Protein AF-0000000084343854 (afdb_homodimer)

Structure (mmCIF, N/CA/C/O backbone):
data_AF-0000000084343854-model_v1
#
loop_
_entity.id
_entity.type
_entity.pdbx_description
1 polymer 'Transcriptional regulator, TetR family'
#
loop_
_atom_site.group_PDB
_atom_site.id
_atom_site.type_symbol
_atom_site.label_atom_id
_atom_site.label_alt_id
_atom_site.label_comp_id
_atom_site.label_asym_id
_atom_site.label_entity_id
_atom_site.label_seq_id
_atom_site.pdbx_PDB_ins_code
_atom_site.Cartn_x
_atom_site.Cartn_y
_atom_site.Cartn_z
_atom_site.occupancy
_atom_site.B_iso_or_equiv
_atom_site.auth_seq_id
_atom_site.auth_comp_id
_atom_site.auth_asym_id
_atom_site.auth_atom_id
_atom_site.pdbx_PDB_model_num
ATOM 1 N N . MET A 1 1 ? -24.984 35.531 2.816 1 38.62 1 MET A N 1
ATOM 2 C CA . MET A 1 1 ? -24.25 34.281 2.994 1 38.62 1 MET A CA 1
ATOM 3 C C . MET A 1 1 ? -24.109 33.938 4.473 1 38.62 1 MET A C 1
ATOM 5 O O . MET A 1 1 ? -23.656 34.75 5.266 1 38.62 1 MET A O 1
ATOM 9 N N . PRO A 1 2 ? -24.875 33.125 5.105 1 46.72 2 PRO A N 1
ATOM 10 C CA . PRO A 1 2 ? -24.766 33.031 6.562 1 46.72 2 PRO A CA 1
ATOM 11 C C . PRO A 1 2 ? -23.328 33 7.055 1 46.72 2 PRO A C 1
ATOM 13 O O . PRO A 1 2 ? -22.438 32.562 6.328 1 46.72 2 PRO A O 1
ATOM 16 N N . LYS A 1 3 ? -22.922 33.812 7.895 1 45.59 3 LYS A N 1
ATOM 17 C CA . LYS A 1 3 ? -21.625 34.062 8.523 1 45.59 3 LYS A CA 1
ATOM 18 C C . LYS A 1 3 ? -21 32.75 8.992 1 45.59 3 LYS A C 1
ATOM 20 O O . LYS A 1 3 ? -21.562 32.031 9.812 1 45.59 3 LYS A O 1
ATOM 25 N N . ILE A 1 4 ? -20.281 31.844 8.219 1 51.19 4 ILE A N 1
ATOM 26 C CA . ILE A 1 4 ? -19.438 30.703 8.547 1 51.19 4 ILE A CA 1
ATOM 27 C C . ILE A 1 4 ? -18.719 30.969 9.867 1 51.19 4 ILE A C 1
ATOM 29 O O . ILE A 1 4 ? -17.906 31.891 9.969 1 51.19 4 ILE A O 1
ATOM 33 N N . LEU A 1 5 ? -19.281 30.891 10.969 1 53.75 5 LEU A N 1
ATOM 34 C CA . LEU A 1 5 ? -18.578 31.156 12.219 1 53.75 5 LEU A CA 1
ATOM 35 C C . LEU A 1 5 ? -17.453 30.156 12.43 1 53.75 5 LEU A C 1
ATOM 37 O O . LEU A 1 5 ? -17.672 28.953 12.406 1 53.75 5 LEU A O 1
ATOM 41 N N . PRO A 1 6 ? -16.172 30.594 12.188 1 62.03 6 PRO A N 1
ATOM 42 C CA . PRO A 1 6 ? -14.922 29.859 12.398 1 62.03 6 PRO A CA 1
ATOM 43 C C . PRO A 1 6 ? -15.031 28.828 13.516 1 62.03 6 PRO A C 1
ATOM 45 O O . PRO A 1 6 ? -14.453 27.75 13.406 1 62.03 6 PRO A O 1
ATOM 48 N N . ASN A 1 7 ? -16.109 28.875 14.289 1 87.06 7 ASN A N 1
ATOM 49 C CA . ASN A 1 7 ? -16.203 28.031 15.477 1 87.06 7 ASN A CA 1
ATOM 50 C C . ASN A 1 7 ? -16.906 26.719 15.164 1 87.06 7 ASN A C 1
ATOM 52 O O . ASN A 1 7 ? -16.484 25.656 15.633 1 87.06 7 ASN A O 1
ATOM 56 N N . ILE A 1 8 ? -17.766 26.75 14.016 1 92.31 8 ILE A N 1
ATOM 57 C CA . ILE A 1 8 ? -18.547 25.547 13.742 1 92.31 8 ILE A CA 1
ATOM 58 C C . ILE A 1 8 ? -17.688 24.531 13.008 1 92.31 8 ILE A C 1
ATOM 60 O O . ILE A 1 8 ? -17.703 23.344 13.344 1 92.31 8 ILE A O 1
ATOM 64 N N . ARG A 1 9 ? -16.953 25.031 12.023 1 94.44 9 ARG A N 1
ATOM 65 C CA . ARG A 1 9 ? -16.094 24.156 11.258 1 94.44 9 ARG A CA 1
ATOM 66 C C . ARG A 1 9 ? -15.117 23.406 12.164 1 94.44 9 ARG A C 1
ATOM 68 O O . ARG A 1 9 ? -14.953 22.188 12.047 1 94.44 9 ARG A O 1
ATOM 75 N N . GLU A 1 10 ? -14.555 24.156 13 1 94.19 10 GLU A N 1
ATOM 76 C CA . GLU A 1 10 ? -13.586 23.578 13.93 1 94.19 10 GLU A CA 1
ATOM 77 C C . GLU A 1 10 ? -14.258 22.578 14.867 1 94.19 10 GLU A C 1
ATOM 79 O O . GLU A 1 10 ? -13.68 21.531 15.188 1 94.19 10 GLU A O 1
ATOM 84 N N . ASN A 1 11 ? -15.43 22.891 15.242 1 95.12 11 ASN A N 1
ATOM 85 C CA . ASN A 1 11 ? -16.172 21.984 16.109 1 95.12 11 ASN A CA 1
ATOM 86 C C . ASN A 1 11 ? -16.469 20.672 15.398 1 95.12 11 ASN A C 1
ATOM 88 O O . ASN A 1 11 ? -16.359 19.594 16 1 95.12 11 ASN A O 1
ATOM 92 N N . ILE A 1 12 ? -16.828 20.797 14.172 1 96.62 12 ILE A N 1
ATOM 93 C CA . ILE A 1 12 ? -17.125 19.594 13.383 1 96.62 12 ILE A CA 1
ATOM 94 C C . ILE A 1 12 ? -15.859 18.75 13.258 1 96.62 12 ILE A C 1
ATOM 96 O O . ILE A 1 12 ? -15.906 17.531 13.453 1 96.62 12 ILE A O 1
ATOM 100 N N . LEU A 1 13 ? -14.773 19.391 13.008 1 95.62 13 LEU A N 1
ATOM 101 C CA . LEU A 1 13 ? -13.5 18.688 12.867 1 95.62 13 LEU A CA 1
ATOM 102 C C . LEU A 1 13 ? -13.117 18 14.172 1 95.62 13 LEU A C 1
ATOM 104 O O . LEU A 1 13 ? -12.711 16.828 14.156 1 95.62 13 LEU A O 1
ATOM 108 N N . GLU A 1 14 ? -13.297 18.672 15.242 1 94.81 14 GLU A N 1
ATOM 109 C CA . GLU A 1 14 ? -12.914 18.141 16.547 1 94.81 14 GLU A CA 1
ATOM 110 C C . GLU A 1 14 ? -13.797 16.953 16.938 1 94.81 14 GLU A C 1
ATOM 112 O O . GLU A 1 14 ? -13.297 15.938 17.422 1 94.81 14 GLU A O 1
ATOM 117 N N . GLU A 1 15 ? -15.07 17.109 16.766 1 95.69 15 GLU A N 1
ATOM 118 C CA . GLU A 1 15 ? -15.992 16.016 17.078 1 95.69 15 GLU A CA 1
ATOM 119 C C . GLU A 1 15 ? -15.766 14.82 16.172 1 95.69 15 GLU A C 1
ATOM 121 O O . GLU A 1 15 ? -15.812 13.672 16.625 1 95.69 15 GLU A O 1
ATOM 126 N N . GLY A 1 16 ? -15.594 15.117 14.922 1 95.31 16 GLY A N 1
ATOM 127 C CA . GLY A 1 16 ? -15.281 14.047 13.984 1 95.31 16 GLY A CA 1
ATOM 128 C C . GLY A 1 16 ? -14.023 13.281 14.352 1 95.31 16 GLY A C 1
ATOM 129 O O . GLY A 1 16 ? -14.008 12.047 14.305 1 95.31 16 GLY A O 1
ATOM 130 N N . LYS A 1 17 ? -13.016 14.016 14.688 1 93.69 17 LYS A N 1
ATOM 131 C CA . LYS A 1 17 ? -11.75 13.406 15.094 1 93.69 17 LYS A CA 1
ATOM 132 C C . LYS A 1 17 ? -11.953 12.492 16.312 1 93.69 17 LYS A C 1
ATOM 134 O O . LYS A 1 17 ? -11.422 11.383 16.344 1 93.69 17 LYS A O 1
ATOM 139 N N . LYS A 1 18 ? -12.727 12.992 17.203 1 93.62 18 LYS A N 1
ATOM 140 C CA . LYS A 1 18 ? -13.023 12.203 18.391 1 93.62 18 LYS A CA 1
ATOM 141 C C . LYS A 1 18 ? -13.672 10.875 18.031 1 93.62 18 LYS A C 1
ATOM 143 O O . LYS A 1 18 ? -13.289 9.828 18.547 1 93.62 18 LYS A O 1
ATOM 148 N N . VAL A 1 19 ? -14.609 10.938 17.172 1 92.81 19 VAL A N 1
ATOM 149 C CA . VAL A 1 19 ? -15.312 9.734 16.75 1 92.81 19 VAL A CA 1
ATOM 150 C C . VAL A 1 19 ? -14.352 8.805 16.016 1 92.81 19 VAL A C 1
ATOM 152 O O . VAL A 1 19 ? -14.305 7.602 16.297 1 92.81 19 VAL A O 1
ATOM 155 N N . LEU A 1 20 ? -13.586 9.359 15.188 1 90.5 20 LEU A N 1
ATOM 156 C CA . LEU A 1 20 ? -12.688 8.57 14.352 1 90.5 20 LEU A CA 1
ATOM 157 C C . LEU A 1 20 ? -11.625 7.883 15.195 1 90.5 20 LEU A C 1
ATOM 159 O O . LEU A 1 20 ? -11.305 6.715 14.969 1 90.5 20 LEU A O 1
ATOM 163 N N . THR A 1 21 ? -11.086 8.586 16.109 1 88.69 21 THR A N 1
ATOM 164 C CA . THR A 1 21 ? -9.961 8.07 16.891 1 88.69 21 THR A CA 1
ATOM 165 C C . THR A 1 21 ? -10.445 7.098 17.969 1 88.69 21 THR A C 1
ATOM 167 O O . THR A 1 21 ? -9.734 6.156 18.328 1 88.69 21 THR A O 1
ATOM 170 N N . ASN A 1 22 ? -11.711 7.23 18.359 1 87.75 22 ASN A N 1
ATOM 171 C CA . ASN A 1 22 ? -12.219 6.398 19.438 1 87.75 22 ASN A CA 1
ATOM 172 C C . ASN A 1 22 ? -13.023 5.215 18.922 1 87.75 22 ASN A C 1
ATOM 174 O O . ASN A 1 22 ? -13.023 4.141 19.531 1 87.75 22 ASN A O 1
ATOM 178 N N . TYR A 1 23 ? -13.695 5.473 17.781 1 84.81 23 TYR A N 1
ATOM 179 C CA . TYR A 1 23 ? -14.648 4.453 17.359 1 84.81 23 TYR A CA 1
ATOM 180 C C . TYR A 1 23 ? -14.383 4.004 15.93 1 84.81 23 TYR A C 1
ATOM 182 O O . TYR A 1 23 ? -14.836 2.936 15.516 1 84.81 23 TYR A O 1
ATOM 190 N N . GLY A 1 24 ? -13.641 4.789 15.242 1 83.31 24 GLY A N 1
ATOM 191 C CA . GLY A 1 24 ? -13.258 4.355 13.906 1 83.31 24 GLY A CA 1
ATOM 192 C C . GLY A 1 24 ? -14.172 4.898 12.82 1 83.31 24 GLY A C 1
ATOM 193 O O . GLY A 1 24 ? -15.117 5.625 13.109 1 83.31 24 GLY A O 1
ATOM 194 N N . TYR A 1 25 ? -13.875 4.566 11.594 1 83.19 25 TYR A N 1
ATOM 195 C CA . TYR A 1 25 ? -14.5 5.098 10.391 1 83.19 25 TYR A CA 1
ATOM 196 C C . TYR A 1 25 ? -15.984 4.746 10.344 1 83.19 25 TYR A C 1
ATOM 198 O O . TYR A 1 25 ? -16.828 5.605 10.07 1 83.19 25 TYR A O 1
ATOM 206 N N . ASP A 1 26 ? -16.266 3.523 10.641 1 80.69 26 ASP A N 1
ATOM 207 C CA . ASP A 1 26 ? -17.609 2.996 10.453 1 80.69 26 ASP A CA 1
ATOM 208 C C . ASP A 1 26 ? -18.578 3.617 11.453 1 80.69 26 ASP A C 1
ATOM 210 O O . ASP A 1 26 ? -19.797 3.594 11.242 1 80.69 26 ASP A O 1
ATOM 214 N N . CYS A 1 27 ? -18.078 4.227 12.383 1 87.38 27 CYS A N 1
ATOM 215 C CA . CYS A 1 27 ? -18.938 4.758 13.438 1 87.38 27 CYS A CA 1
ATOM 216 C C . CYS A 1 27 ? -19.188 6.246 13.242 1 87.38 27 CYS A C 1
ATOM 218 O O . CYS A 1 27 ? -19.969 6.852 13.984 1 87.38 27 CYS A O 1
ATOM 220 N N . LEU A 1 28 ? -18.562 6.789 12.281 1 91.62 28 LEU A N 1
ATOM 221 C CA . LEU A 1 28 ? -18.812 8.195 12 1 91.62 28 LEU A CA 1
ATOM 222 C C . LEU A 1 28 ? -20.109 8.383 11.219 1 91.62 28 LEU A C 1
ATOM 224 O O . LEU A 1 28 ? -20.203 7.953 10.07 1 91.62 28 LEU A O 1
ATOM 228 N N . ASN A 1 29 ? -21.062 8.953 11.883 1 94.31 29 ASN A N 1
ATOM 229 C CA . ASN A 1 29 ? -22.375 9.234 11.32 1 94.31 29 ASN A CA 1
ATOM 230 C C . ASN A 1 29 ? -22.672 10.734 11.273 1 94.31 29 ASN A C 1
ATOM 232 O O . ASN A 1 29 ? -22.625 11.406 12.305 1 94.31 29 ASN A O 1
ATOM 236 N N . ILE A 1 30 ? -23.094 11.18 10.117 1 95.81 30 ILE A N 1
ATOM 237 C CA . ILE A 1 30 ? -23.234 12.617 9.906 1 95.81 30 ILE A CA 1
ATOM 238 C C . ILE A 1 30 ? -24.375 13.148 10.766 1 95.81 30 ILE A C 1
ATOM 240 O O . ILE A 1 30 ? -24.266 14.234 11.352 1 95.81 30 ILE A O 1
ATOM 244 N N . ARG A 1 31 ? -25.391 12.352 10.805 1 96.12 31 ARG A N 1
ATOM 245 C CA . ARG A 1 31 ? -26.547 12.781 11.609 1 96.12 31 ARG A CA 1
ATOM 246 C C . ARG A 1 31 ? -26.156 12.922 13.078 1 96.12 31 ARG A C 1
ATOM 248 O O . ARG A 1 31 ? -26.438 13.945 13.703 1 96.12 31 ARG A O 1
ATOM 255 N N . THR A 1 32 ? -25.5 11.977 13.617 1 96.19 32 THR A N 1
ATOM 256 C CA . THR A 1 32 ? -25.062 11.984 15.008 1 96.19 32 THR A CA 1
ATOM 257 C C . THR A 1 32 ? -24.016 13.078 15.25 1 96.19 32 THR A C 1
ATOM 259 O O . THR A 1 32 ? -24.047 13.758 16.281 1 96.19 32 THR A O 1
ATOM 262 N N . LEU A 1 33 ? -23.125 13.242 14.336 1 96.75 33 LEU A N 1
ATOM 263 C CA . LEU A 1 33 ? -22.078 14.258 14.438 1 96.75 33 LEU A CA 1
ATOM 264 C C . LEU A 1 33 ? -22.688 15.656 14.484 1 96.75 33 LEU A C 1
ATOM 266 O O . LEU A 1 33 ? -22.281 16.484 15.305 1 96.75 33 LEU A O 1
ATOM 270 N N . ALA A 1 34 ? -23.625 15.883 13.586 1 96.69 34 ALA A N 1
ATOM 271 C CA . ALA A 1 34 ? -24.312 17.172 13.57 1 96.69 34 ALA A CA 1
ATOM 272 C C . ALA A 1 34 ? -25.016 17.438 14.898 1 96.69 34 ALA A C 1
ATOM 274 O O . ALA A 1 34 ? -24.906 18.547 15.445 1 96.69 34 ALA A O 1
ATOM 275 N N . LYS A 1 35 ? -25.656 16.438 15.375 1 96.44 35 LYS A N 1
ATOM 276 C CA . LYS A 1 35 ? -26.328 16.547 16.656 1 96.44 35 LYS A CA 1
ATOM 277 C C . LYS A 1 35 ? -25.344 16.875 17.781 1 96.44 35 LYS A C 1
ATOM 279 O O . LYS A 1 35 ? -25.609 17.766 18.594 1 96.44 35 LYS A O 1
ATOM 284 N N . ASN A 1 36 ? -24.25 16.25 17.797 1 95.19 36 ASN A N 1
ATOM 285 C CA . ASN A 1 36 ? -23.234 16.469 18.812 1 95.19 36 ASN A CA 1
ATOM 286 C C . ASN A 1 36 ? -22.672 17.891 18.75 1 95.19 36 ASN A C 1
ATOM 288 O O . ASN A 1 36 ? -22.266 18.453 19.766 1 95.19 36 ASN A O 1
ATOM 292 N N . CYS A 1 37 ? -22.641 18.422 17.578 1 96.06 37 CYS A N 1
ATOM 293 C CA . CYS A 1 37 ? -22.141 19.766 17.359 1 96.06 37 CYS A CA 1
ATOM 294 C C . CYS A 1 37 ? -23.266 20.797 17.531 1 96.06 37 CYS A C 1
ATOM 296 O O . CYS A 1 37 ? -23.031 22 17.375 1 96.06 37 CYS A O 1
ATOM 298 N N . ASN A 1 38 ? -24.422 20.297 17.734 1 95.88 38 ASN A N 1
ATOM 299 C CA . ASN A 1 38 ? -25.578 21.156 17.922 1 95.88 38 ASN A CA 1
ATOM 300 C C . ASN A 1 38 ? -25.875 21.969 16.672 1 95.88 38 ASN A C 1
ATOM 302 O O . ASN A 1 38 ? -26.109 23.188 16.766 1 95.88 38 ASN A O 1
ATOM 306 N N . ILE A 1 39 ? -25.781 21.328 15.617 1 96.12 39 ILE A N 1
ATOM 307 C CA . ILE A 1 39 ? -26.125 21.953 14.352 1 96.12 39 ILE A CA 1
ATOM 308 C C . ILE A 1 39 ? -27.047 21.062 13.547 1 96.12 39 ILE A C 1
ATOM 310 O O . ILE A 1 39 ? -27.203 19.875 13.859 1 96.12 39 ILE A O 1
ATOM 314 N N . GLY A 1 40 ? -27.734 21.672 12.57 1 94.94 40 GLY A N 1
ATOM 315 C CA . GLY A 1 40 ? -28.531 20.891 11.641 1 94.94 40 GLY A CA 1
ATOM 316 C C . GLY A 1 40 ? -27.688 20.156 10.609 1 94.94 40 GLY A C 1
ATOM 317 O O . GLY A 1 40 ? -26.578 20.578 10.297 1 94.94 40 GLY A O 1
ATOM 318 N N . ILE A 1 41 ? -28.281 19.078 10.078 1 95.19 41 ILE A N 1
ATOM 319 C CA . ILE A 1 41 ? -27.609 18.297 9.047 1 95.19 41 ILE A CA 1
ATOM 320 C C . ILE A 1 41 ? -27.297 19.172 7.84 1 95.19 41 ILE A C 1
ATOM 322 O O . ILE A 1 41 ? -26.234 19.047 7.227 1 95.19 41 ILE A O 1
ATOM 326 N N . GLY A 1 42 ? -28.141 20.078 7.492 1 95.69 42 GLY A N 1
ATOM 327 C CA . GLY A 1 42 ? -27.922 21 6.387 1 95.69 42 GLY A CA 1
ATOM 328 C C . GLY A 1 42 ? -26.734 21.922 6.605 1 95.69 42 GLY A C 1
ATOM 329 O O . GLY A 1 42 ? -25.984 22.203 5.672 1 95.69 42 GLY A O 1
ATOM 330 N N . THR A 1 43 ? -26.688 22.344 7.844 1 95 43 THR A N 1
ATOM 331 C CA . THR A 1 43 ? -25.547 23.188 8.203 1 95 43 THR A CA 1
ATOM 332 C C . THR A 1 43 ? -24.234 22.438 8.039 1 95 43 THR A C 1
ATOM 334 O O . THR A 1 43 ? -23.234 23.016 7.594 1 95 43 THR A O 1
ATOM 337 N N . PHE A 1 44 ? -24.203 21.156 8.414 1 96.44 44 PHE A N 1
ATOM 338 C CA . PHE A 1 44 ? -23.016 20.344 8.211 1 96.44 44 PHE A CA 1
ATOM 339 C C . PHE A 1 44 ? -22.547 20.422 6.758 1 96.44 44 PHE A C 1
ATOM 341 O O . PHE A 1 44 ? -21.359 20.656 6.492 1 96.44 44 PHE A O 1
ATOM 348 N N . TYR A 1 45 ? -23.453 20.359 5.871 1 95.69 45 TYR A N 1
ATOM 349 C CA . TYR A 1 45 ? -23.125 20.234 4.453 1 95.69 45 TYR A CA 1
ATOM 350 C C . TYR A 1 45 ? -22.719 21.594 3.873 1 95.69 45 TYR A C 1
ATOM 352 O O . TYR A 1 45 ? -22.188 21.656 2.766 1 95.69 45 TYR A O 1
ATOM 360 N N . ASN A 1 46 ? -22.922 22.672 4.656 1 95.38 46 ASN A N 1
ATOM 361 C CA . ASN A 1 46 ? -22.359 23.953 4.293 1 95.38 46 ASN A CA 1
ATOM 362 C C . ASN A 1 46 ? -20.828 23.953 4.414 1 95.38 46 ASN A C 1
ATOM 364 O O . ASN A 1 46 ? -20.156 24.75 3.775 1 95.38 46 ASN A O 1
ATOM 368 N N . TYR A 1 47 ? -20.422 23.016 5.203 1 95.06 47 TYR A N 1
ATOM 369 C CA . TYR A 1 47 ? -18.984 23.016 5.496 1 95.06 47 TYR A CA 1
ATOM 370 C C . TYR A 1 47 ? -18.297 21.844 4.82 1 95.06 47 TYR A C 1
ATOM 372 O O . TYR A 1 47 ? -17.156 21.969 4.359 1 95.06 47 TYR A O 1
ATOM 380 N N . PHE A 1 48 ? -18.922 20.703 4.859 1 95.94 48 PHE A N 1
ATOM 381 C CA . PHE A 1 48 ? -18.359 19.5 4.266 1 95.94 48 PHE A CA 1
ATOM 382 C C . PHE A 1 48 ? -19.359 18.828 3.34 1 95.94 48 PHE A C 1
ATOM 384 O O . PHE A 1 48 ? -20.453 18.453 3.771 1 95.94 48 PHE A O 1
ATOM 391 N N . SER A 1 49 ? -18.875 18.594 2.135 1 94 49 SER A N 1
ATOM 392 C CA . SER A 1 49 ? -19.781 18.078 1.104 1 94 49 SER A CA 1
ATOM 393 C C . SER A 1 49 ? -20.156 16.625 1.382 1 94 49 SER A C 1
ATOM 395 O O . SER A 1 49 ? -21.188 16.141 0.924 1 94 49 SER A O 1
ATOM 397 N N . ASN A 1 50 ? -19.297 15.891 2.006 1 90.94 50 ASN A N 1
ATOM 398 C CA . ASN A 1 50 ? -19.562 14.508 2.375 1 90.94 50 ASN A CA 1
ATOM 399 C C . ASN A 1 50 ? -18.641 14.039 3.498 1 90.94 50 ASN A C 1
ATOM 401 O O . ASN A 1 50 ? -17.734 14.758 3.902 1 90.94 50 ASN A O 1
ATOM 405 N N . LYS A 1 51 ? -18.875 12.836 3.918 1 90.06 51 LYS A N 1
ATOM 406 C CA . LYS A 1 51 ? -18.172 12.227 5.035 1 90.06 51 LYS A CA 1
ATOM 407 C C . LYS A 1 51 ? -16.672 12.086 4.727 1 90.06 51 LYS A C 1
ATOM 409 O O . LYS A 1 51 ? -15.836 12.359 5.586 1 90.06 51 LYS A O 1
ATOM 414 N N . ASP A 1 52 ? -16.344 11.789 3.51 1 87.06 52 ASP A N 1
ATOM 415 C CA . ASP A 1 52 ? -14.953 11.562 3.125 1 87.06 52 ASP A CA 1
ATOM 416 C C . ASP A 1 52 ? -14.156 12.859 3.15 1 87.06 52 ASP A C 1
ATOM 418 O O . ASP A 1 52 ? -13 12.875 3.582 1 87.06 52 ASP A O 1
ATOM 422 N N . LYS A 1 53 ? -14.742 13.859 2.742 1 90.5 53 LYS A N 1
ATOM 423 C CA . LYS A 1 53 ? -14.062 15.156 2.76 1 90.5 53 LYS A CA 1
ATOM 424 C C . LYS A 1 53 ? -13.75 15.594 4.188 1 90.5 53 LYS A C 1
ATOM 426 O O . LYS A 1 53 ? -12.695 16.172 4.449 1 90.5 53 LYS A O 1
ATOM 431 N N . LEU A 1 54 ? -14.727 15.336 5.078 1 93.88 54 LEU A N 1
ATOM 432 C CA . LEU A 1 54 ? -14.484 15.617 6.492 1 93.88 54 LEU A CA 1
ATOM 433 C C . LEU A 1 54 ? -13.305 14.805 7.008 1 93.88 54 LEU A C 1
ATOM 435 O O . LEU A 1 54 ? -12.391 15.352 7.629 1 93.88 54 LEU A O 1
ATOM 439 N N . ILE A 1 55 ? -13.281 13.562 6.727 1 91.31 55 ILE A N 1
ATOM 440 C CA . ILE A 1 55 ? -12.266 12.641 7.223 1 91.31 55 ILE A CA 1
ATOM 441 C C . ILE A 1 55 ? -10.898 13.047 6.68 1 91.31 55 ILE A C 1
ATOM 443 O O . ILE A 1 55 ? -9.922 13.102 7.426 1 91.31 55 ILE A O 1
ATOM 447 N N . ILE A 1 56 ? -10.859 13.328 5.43 1 89.38 56 ILE A N 1
ATOM 448 C CA . ILE A 1 56 ? -9.617 13.742 4.781 1 89.38 56 ILE A CA 1
ATOM 449 C C . ILE A 1 56 ? -9.07 14.992 5.469 1 89.38 56 ILE A C 1
ATOM 451 O O . ILE A 1 56 ? -7.883 15.07 5.773 1 89.38 56 ILE A O 1
ATOM 455 N N . GLU A 1 57 ? -9.938 15.883 5.73 1 91.06 57 GLU A N 1
ATOM 456 C CA . GLU A 1 57 ? -9.508 17.125 6.359 1 91.06 57 GLU A CA 1
ATOM 457 C C . GLU A 1 57 ? -9.008 16.891 7.781 1 91.06 57 GLU A C 1
ATOM 459 O O . GLU A 1 57 ? -8.047 17.531 8.227 1 91.06 57 GLU A O 1
ATOM 464 N N . ILE A 1 58 ? -9.664 16.047 8.461 1 92.19 58 ILE A N 1
ATOM 465 C CA . ILE A 1 58 ? -9.242 15.703 9.812 1 92.19 58 ILE A CA 1
ATOM 466 C C . ILE A 1 58 ? -7.836 15.109 9.789 1 92.19 58 ILE A C 1
ATOM 468 O O . ILE A 1 58 ? -6.953 15.555 10.531 1 92.19 58 ILE A O 1
ATOM 472 N N . ILE A 1 59 ? -7.625 14.195 8.93 1 88.69 59 ILE A N 1
ATOM 473 C CA . ILE A 1 59 ? -6.344 13.508 8.836 1 88.69 59 ILE A CA 1
ATOM 474 C C . ILE A 1 59 ? -5.262 14.484 8.375 1 88.69 59 ILE A C 1
ATOM 476 O O . ILE A 1 59 ? -4.172 14.523 8.945 1 88.69 59 ILE A O 1
ATOM 480 N N . ARG A 1 60 ? -5.582 15.188 7.383 1 87.25 60 ARG A N 1
ATOM 481 C CA . ARG A 1 60 ? -4.633 16.156 6.863 1 87.25 60 ARG A CA 1
ATOM 482 C C . ARG A 1 60 ? -4.215 17.156 7.945 1 87.25 60 ARG A C 1
ATOM 484 O O . ARG A 1 60 ? -3.029 17.469 8.078 1 87.25 60 ARG A O 1
ATOM 491 N N . THR A 1 61 ? -5.172 17.609 8.664 1 87.38 61 THR A N 1
ATOM 492 C CA . THR A 1 61 ? -4.902 18.578 9.727 1 87.38 61 THR A CA 1
ATOM 493 C C . THR A 1 61 ? -4.031 17.953 10.82 1 87.38 61 THR A C 1
ATOM 495 O O . THR A 1 61 ? -3.096 18.578 11.312 1 87.38 61 THR A O 1
ATOM 498 N N . ASP A 1 62 ? -4.344 16.766 11.133 1 87.19 62 ASP A N 1
ATOM 499 C CA . ASP A 1 62 ? -3.561 16.078 12.156 1 87.19 62 ASP A CA 1
ATOM 500 C C . ASP A 1 62 ? -2.127 15.852 11.68 1 87.19 62 ASP A C 1
ATOM 502 O O . ASP A 1 62 ? -1.18 16 12.453 1 87.19 62 ASP A O 1
ATOM 506 N N . TRP A 1 63 ? -1.962 15.508 10.445 1 86.19 63 TRP A N 1
ATOM 507 C CA . TRP A 1 63 ? -0.634 15.328 9.867 1 86.19 63 TRP A CA 1
ATOM 508 C C . TRP A 1 63 ? 0.143 16.641 9.867 1 86.19 63 TRP A C 1
ATOM 510 O O . TRP A 1 63 ? 1.324 16.672 10.219 1 86.19 63 TRP A O 1
ATOM 520 N N . ALA A 1 64 ? -0.523 17.609 9.453 1 85.44 64 ALA A N 1
ATOM 521 C CA . ALA A 1 64 ? 0.124 18.922 9.391 1 85.44 64 ALA A CA 1
ATOM 522 C C . ALA A 1 64 ? 0.63 19.344 10.766 1 85.44 64 ALA A C 1
ATOM 524 O O . ALA A 1 64 ? 1.737 19.875 10.891 1 85.44 64 ALA A O 1
ATOM 525 N N . LYS A 1 65 ? -0.164 19.078 11.711 1 88.5 65 LYS A N 1
ATOM 526 C CA . LYS A 1 65 ? 0.229 19.406 13.078 1 88.5 65 LYS A CA 1
ATOM 527 C C . LYS A 1 65 ? 1.411 18.562 13.531 1 88.5 65 LYS A C 1
ATOM 529 O O . LYS A 1 65 ? 2.338 19.062 14.172 1 88.5 65 LYS A O 1
ATOM 534 N N . ALA A 1 66 ? 1.356 17.328 13.188 1 88.62 66 ALA A N 1
ATOM 535 C CA . ALA A 1 66 ? 2.414 16.391 13.586 1 88.62 66 ALA A CA 1
ATOM 536 C C . ALA A 1 66 ? 3.744 16.781 12.945 1 88.62 66 ALA A C 1
ATOM 538 O O . ALA A 1 66 ? 4.809 16.547 13.523 1 88.62 66 ALA A O 1
ATOM 539 N N . LEU A 1 67 ? 3.723 17.453 11.812 1 92.44 67 LEU A N 1
ATOM 540 C CA . LEU A 1 67 ? 4.922 17.734 11.039 1 92.44 67 LEU A CA 1
ATOM 541 C C . LEU A 1 67 ? 5.551 19.062 11.469 1 92.44 67 LEU A C 1
ATOM 543 O O . LEU A 1 67 ? 6.688 19.359 11.109 1 92.44 67 LEU A O 1
ATOM 547 N N . ILE A 1 68 ? 4.848 19.828 12.289 1 93 68 ILE A N 1
ATOM 548 C CA . ILE A 1 68 ? 5.316 21.156 12.672 1 93 68 ILE A CA 1
ATOM 549 C C . ILE A 1 68 ? 6.691 21.047 13.32 1 93 68 ILE A C 1
ATOM 551 O O . ILE A 1 68 ? 7.641 21.703 12.891 1 93 68 ILE A O 1
ATOM 555 N N . PRO A 1 69 ? 6.855 20.188 14.344 1 92.62 69 PRO A N 1
ATOM 556 C CA . PRO A 1 69 ? 8.195 20.062 14.922 1 92.62 69 PRO A CA 1
ATOM 557 C C . PRO A 1 69 ? 9.219 19.516 13.93 1 92.62 69 PRO A C 1
ATOM 559 O O . PRO A 1 69 ? 10.391 19.922 13.969 1 92.62 69 PRO A O 1
ATOM 562 N N . PHE A 1 70 ? 8.836 18.688 13.055 1 95 70 PHE A N 1
ATOM 563 C CA . PHE A 1 70 ? 9.742 18.094 12.086 1 95 70 PHE A CA 1
ATOM 564 C C . PHE A 1 70 ? 10.242 19.141 11.102 1 95 70 PHE A C 1
ATOM 566 O O . PHE A 1 70 ? 11.406 19.125 10.695 1 95 70 PHE A O 1
ATOM 573 N N . ASN A 1 71 ? 9.344 20.031 10.75 1 92.69 71 ASN A N 1
ATOM 574 C CA . ASN A 1 71 ? 9.703 21.078 9.789 1 92.69 71 ASN A CA 1
ATOM 575 C C . ASN A 1 71 ? 10.828 21.953 10.312 1 92.69 71 ASN A C 1
ATOM 577 O O . ASN A 1 71 ? 11.594 22.531 9.531 1 92.69 71 ASN A O 1
ATOM 581 N N . LYS A 1 72 ? 10.945 21.938 11.617 1 93.56 72 LYS A N 1
ATOM 582 C CA . LYS A 1 72 ? 11.984 22.766 12.227 1 93.56 72 LYS A CA 1
ATOM 583 C C . LYS A 1 72 ? 13.359 22.125 12.094 1 93.56 72 LYS A C 1
ATOM 585 O O . LYS A 1 72 ? 14.383 22.797 12.203 1 93.56 72 LYS A O 1
ATOM 590 N N . ILE A 1 73 ? 13.398 20.844 11.773 1 94.69 73 ILE A N 1
ATOM 591 C CA . ILE A 1 73 ? 14.703 20.172 11.805 1 94.69 73 ILE A CA 1
ATOM 592 C C . ILE A 1 73 ? 15.094 19.734 10.391 1 94.69 73 ILE A C 1
ATOM 594 O O . ILE A 1 73 ? 16.188 19.219 10.18 1 94.69 73 ILE A O 1
ATOM 598 N N . ILE A 1 74 ? 14.312 19.938 9.438 1 95.5 74 ILE A N 1
ATOM 599 C CA . ILE A 1 74 ? 14.555 19.484 8.07 1 95.5 74 ILE A CA 1
ATOM 600 C C . ILE A 1 74 ? 15.898 20.016 7.582 1 95.5 74 ILE A C 1
ATOM 602 O O . ILE A 1 74 ? 16.688 19.281 7.008 1 95.5 74 ILE A O 1
ATOM 606 N N . ASN A 1 75 ? 16.125 21.281 7.836 1 93.81 75 ASN A N 1
ATOM 607 C CA . ASN A 1 75 ? 17.344 21.922 7.328 1 93.81 75 ASN A CA 1
ATOM 608 C C . ASN A 1 75 ? 18.406 22.047 8.414 1 93.81 75 ASN A C 1
ATOM 610 O O . ASN A 1 75 ? 19.391 22.766 8.242 1 93.81 75 ASN A O 1
ATOM 614 N N . SER A 1 76 ? 18.156 21.359 9.508 1 95.19 76 SER A N 1
ATOM 615 C CA . SER A 1 76 ? 19.141 21.422 10.594 1 95.19 76 SER A CA 1
ATOM 616 C C . SER A 1 76 ? 20.359 20.562 10.281 1 95.19 76 SER A C 1
ATOM 618 O O . SER A 1 76 ? 20.234 19.375 9.977 1 95.19 76 SER A O 1
ATOM 620 N N . PRO A 1 77 ? 21.547 21.094 10.367 1 94.38 77 PRO A N 1
ATOM 621 C CA . PRO A 1 77 ? 22.766 20.312 10.117 1 94.38 77 PRO A CA 1
ATOM 622 C C . PRO A 1 77 ? 23.094 19.359 11.258 1 94.38 77 PRO A C 1
ATOM 624 O O . PRO A 1 77 ? 23.969 18.5 11.117 1 94.38 77 PRO A O 1
ATOM 627 N N . ASP A 1 78 ? 22.328 19.438 12.281 1 95.12 78 ASP A N 1
ATOM 628 C CA . ASP A 1 78 ? 22.656 18.688 13.484 1 95.12 78 ASP A CA 1
ATOM 629 C C . ASP A 1 78 ? 22.141 17.25 13.391 1 95.12 78 ASP A C 1
ATOM 631 O O . ASP A 1 78 ? 22.547 16.391 14.18 1 95.12 78 ASP A O 1
ATOM 635 N N . TYR A 1 79 ? 21.375 17.016 12.477 1 96.81 79 TYR A N 1
ATOM 636 C CA . TYR A 1 79 ? 20.734 15.695 12.398 1 96.81 79 TYR A CA 1
ATOM 637 C C . TYR A 1 79 ? 21.047 15.023 11.062 1 96.81 79 TYR A C 1
ATOM 639 O O . TYR A 1 79 ? 21.062 15.68 10.023 1 96.81 79 TYR A O 1
ATOM 647 N N . THR A 1 80 ? 21.328 13.766 11.18 1 97 80 THR A N 1
ATOM 648 C CA . THR A 1 80 ? 21.609 12.969 9.984 1 97 80 THR A CA 1
ATOM 649 C C . THR A 1 80 ? 20.312 12.688 9.227 1 97 80 THR A C 1
ATOM 651 O O . THR A 1 80 ? 19.219 12.836 9.773 1 97 80 THR A O 1
ATOM 654 N N . LEU A 1 81 ? 20.438 12.336 7.988 1 97.81 81 LEU A N 1
ATOM 655 C CA . LEU A 1 81 ? 19.281 11.898 7.203 1 97.81 81 LEU A CA 1
ATOM 656 C C . LEU A 1 81 ? 18.562 10.75 7.898 1 97.81 81 LEU A C 1
ATOM 658 O O . LEU A 1 81 ? 17.328 10.773 8.016 1 97.81 81 LEU A O 1
ATOM 662 N N . LYS A 1 82 ? 19.359 9.789 8.375 1 97.62 82 LYS A N 1
ATOM 663 C CA . LYS A 1 82 ? 18.797 8.609 9.039 1 97.62 82 LYS A CA 1
ATOM 664 C C . LYS A 1 82 ? 17.938 9.008 10.227 1 97.62 82 LYS A C 1
ATOM 666 O O . LYS A 1 82 ? 16.828 8.492 10.391 1 97.62 82 LYS A O 1
ATOM 671 N N . TYR A 1 83 ? 18.422 9.891 11 1 97.69 83 TYR A N 1
ATOM 672 C CA . TYR A 1 83 ? 17.688 10.344 12.18 1 97.69 83 TYR A CA 1
ATOM 673 C C . TYR A 1 83 ? 16.391 11.031 11.773 1 97.69 83 TYR A C 1
ATOM 675 O O . TYR A 1 83 ? 15.328 10.766 12.352 1 97.69 83 TYR A O 1
ATOM 683 N N . LYS A 1 84 ? 16.484 11.914 10.836 1 97.75 84 LYS A N 1
ATOM 684 C CA . LYS A 1 84 ? 15.305 12.648 10.375 1 97.75 84 LYS A CA 1
ATOM 685 C C . LYS A 1 84 ? 14.242 11.703 9.828 1 97.75 84 LYS A C 1
ATOM 687 O O . LYS A 1 84 ? 13.062 11.828 10.156 1 97.75 84 LYS A O 1
ATOM 692 N N . LEU A 1 85 ? 14.594 10.703 9.023 1 97.81 85 LEU A N 1
ATOM 693 C CA . LEU A 1 85 ? 13.648 9.734 8.484 1 97.81 85 LEU A CA 1
ATOM 694 C C . LEU A 1 85 ? 13.07 8.867 9.594 1 97.81 85 LEU A C 1
ATOM 696 O O . LEU A 1 85 ? 11.906 8.461 9.523 1 97.81 85 LEU A O 1
ATOM 700 N N . LYS A 1 86 ? 13.82 8.609 10.594 1 97.88 86 LYS A N 1
ATOM 701 C CA .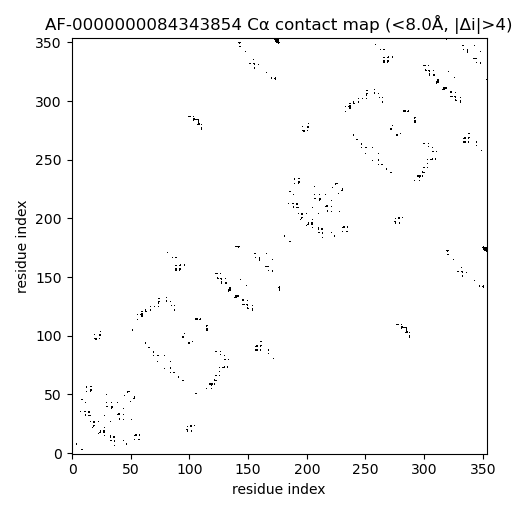 LYS A 1 86 ? 13.328 7.855 11.734 1 97.88 86 LYS A CA 1
ATOM 702 C C . LYS A 1 86 ? 12.219 8.617 12.461 1 97.88 86 LYS A C 1
ATOM 704 O O . LYS A 1 86 ? 11.242 8.008 12.906 1 97.88 86 LYS A O 1
ATOM 709 N N . ILE A 1 87 ? 12.391 9.883 12.594 1 96.62 87 ILE A N 1
ATOM 710 C CA . ILE A 1 87 ? 11.344 10.703 13.203 1 96.62 87 ILE A CA 1
ATOM 711 C C . ILE A 1 87 ? 10.055 10.586 12.391 1 96.62 87 ILE A C 1
ATOM 713 O O . ILE A 1 87 ? 8.977 10.422 12.961 1 96.62 87 ILE A O 1
ATOM 717 N N . ILE A 1 88 ? 10.18 10.664 11.094 1 95.62 88 ILE A N 1
ATOM 718 C CA . ILE A 1 88 ? 9.023 10.531 10.211 1 95.62 88 ILE A CA 1
ATOM 719 C C . ILE A 1 88 ? 8.383 9.164 10.406 1 95.62 88 ILE A C 1
ATOM 721 O O . ILE A 1 88 ? 7.16 9.047 10.508 1 95.62 88 ILE A O 1
ATOM 725 N N . TYR A 1 89 ? 9.195 8.156 10.469 1 96.56 89 TYR A N 1
ATOM 726 C CA . TYR A 1 89 ? 8.695 6.809 10.711 1 96.56 89 TYR A CA 1
ATOM 727 C C . TYR A 1 89 ? 7.895 6.75 12.008 1 96.56 89 TYR A C 1
ATOM 729 O O . TYR A 1 89 ? 6.793 6.199 12.031 1 96.56 89 TYR A O 1
ATOM 737 N N . ASN A 1 90 ? 8.453 7.285 13.07 1 95.12 90 ASN A N 1
ATOM 738 C CA . ASN A 1 90 ? 7.781 7.27 14.359 1 95.12 90 ASN A CA 1
ATOM 739 C C . ASN A 1 90 ? 6.449 8.016 14.312 1 95.12 90 ASN A C 1
ATOM 741 O O . ASN A 1 90 ? 5.469 7.578 14.914 1 95.12 90 ASN A O 1
ATOM 745 N N . ASP A 1 91 ? 6.449 9.102 13.617 1 92.44 91 ASP A N 1
ATOM 746 C CA . ASP A 1 91 ? 5.219 9.867 13.477 1 92.44 91 ASP A CA 1
ATOM 747 C C . ASP A 1 91 ? 4.164 9.078 12.703 1 92.44 91 ASP A C 1
ATOM 749 O O . ASP A 1 91 ? 2.994 9.055 13.086 1 92.44 91 ASP A O 1
ATOM 753 N N . ILE A 1 92 ? 4.555 8.461 11.664 1 92.38 92 ILE A N 1
ATOM 754 C CA . ILE A 1 92 ? 3.645 7.66 10.852 1 92.38 92 ILE A CA 1
ATOM 755 C C . ILE A 1 92 ? 3.133 6.48 11.68 1 92.38 92 ILE A C 1
ATOM 757 O O . ILE A 1 92 ? 1.942 6.156 11.641 1 92.38 92 ILE A O 1
ATOM 761 N N . ASP A 1 93 ? 3.994 5.855 12.359 1 92.88 93 ASP A N 1
ATOM 762 C CA . ASP A 1 93 ? 3.609 4.742 13.219 1 92.88 93 ASP A CA 1
ATOM 763 C C . ASP A 1 93 ? 2.537 5.172 14.219 1 92.88 93 ASP A C 1
ATOM 765 O O . ASP A 1 93 ? 1.534 4.477 14.398 1 92.88 93 ASP A O 1
ATOM 769 N N . LEU A 1 94 ? 2.754 6.309 14.859 1 88.38 94 LEU A N 1
ATOM 770 C CA . LEU A 1 94 ? 1.791 6.848 15.812 1 88.38 94 LEU A CA 1
ATOM 771 C C . LEU A 1 94 ? 0.465 7.16 15.133 1 88.38 94 LEU A C 1
ATOM 773 O O . LEU A 1 94 ? -0.603 6.867 15.672 1 88.38 94 LEU A O 1
ATOM 777 N N . PHE A 1 95 ? 0.605 7.758 14.023 1 85.88 95 PHE A N 1
ATOM 778 C CA . PHE A 1 95 ? -0.583 8.125 13.266 1 85.88 95 PHE A CA 1
ATOM 779 C C . PHE A 1 95 ? -1.407 6.895 12.914 1 85.88 95 PHE A C 1
ATOM 781 O O . PHE A 1 95 ? -2.625 6.879 13.109 1 85.88 95 PHE A O 1
ATOM 788 N N . LEU A 1 96 ? -0.779 5.914 12.336 1 85.75 96 LEU A N 1
ATOM 789 C CA . LEU A 1 96 ? -1.465 4.699 11.914 1 85.75 96 LEU A CA 1
ATOM 790 C C . LEU A 1 96 ? -2.109 3.996 13.102 1 85.75 96 LEU A C 1
ATOM 792 O O . LEU A 1 96 ? -3.172 3.385 12.969 1 85.75 96 LEU A O 1
ATOM 796 N N . ASN A 1 97 ? -1.552 4.07 14.203 1 85.81 97 ASN A N 1
ATOM 797 C CA . ASN A 1 97 ? -2.146 3.5 15.406 1 85.81 97 ASN A CA 1
ATOM 798 C C . ASN A 1 97 ? -3.473 4.172 15.75 1 85.81 97 ASN A C 1
ATOM 800 O O . ASN A 1 97 ? -4.375 3.531 16.297 1 85.81 97 ASN A O 1
ATOM 804 N N . ASN A 1 98 ? -3.592 5.426 15.367 1 83.75 98 ASN A N 1
ATOM 805 C CA . ASN A 1 98 ? -4.797 6.191 15.68 1 83.75 98 ASN A CA 1
ATOM 806 C C . ASN A 1 98 ? -5.836 6.078 14.57 1 83.75 98 ASN A C 1
ATOM 808 O O . ASN A 1 98 ? -7.039 6.156 14.828 1 83.75 98 ASN A O 1
ATOM 812 N N . TYR A 1 99 ? -5.262 5.926 13.336 1 84.31 99 TYR A N 1
ATOM 813 C CA . TYR A 1 99 ? -6.152 6.051 12.188 1 84.31 99 TYR A CA 1
ATOM 814 C C . TYR A 1 99 ? -6.051 4.828 11.281 1 84.31 99 TYR A C 1
ATOM 816 O O . TYR A 1 99 ? -6.352 4.906 10.094 1 84.31 99 TYR A O 1
ATOM 824 N N . MET A 1 100 ? -5.637 3.73 11.758 1 76.69 100 MET A N 1
ATOM 825 C CA . MET A 1 100 ? -5.316 2.588 10.906 1 76.69 100 MET A CA 1
ATOM 826 C C . MET A 1 100 ? -6.496 2.225 10.016 1 76.69 100 MET A C 1
ATOM 828 O O . MET A 1 100 ? -6.375 2.209 8.789 1 76.69 100 MET A O 1
ATOM 832 N N . THR A 1 101 ? -7.652 2.023 10.672 1 74.69 101 THR A N 1
ATOM 833 C CA . THR A 1 101 ? -8.828 1.581 9.93 1 74.69 101 THR A CA 1
ATOM 834 C C . THR A 1 101 ? -9.273 2.654 8.938 1 74.69 101 THR A C 1
ATOM 836 O O . THR A 1 101 ? -9.578 2.352 7.785 1 74.69 101 THR A O 1
ATOM 839 N N . THR A 1 102 ? -9.242 3.848 9.406 1 79.12 102 THR A N 1
ATOM 840 C CA . THR A 1 102 ? -9.656 4.965 8.562 1 79.12 102 THR A CA 1
ATOM 841 C C . THR A 1 102 ? -8.727 5.125 7.371 1 79.12 102 THR A C 1
ATOM 843 O O . THR A 1 102 ? -9.18 5.309 6.238 1 79.12 102 THR A O 1
ATOM 846 N N . PHE A 1 103 ? -7.492 4.992 7.684 1 76.19 103 PHE A N 1
ATOM 847 C CA . PHE A 1 103 ? -6.488 5.117 6.633 1 76.19 103 PHE A CA 1
ATOM 848 C C . PHE A 1 103 ? -6.668 4.031 5.578 1 76.19 103 PHE A C 1
ATOM 850 O O . PHE A 1 103 ? -6.703 4.324 4.379 1 76.19 103 PHE A O 1
ATOM 857 N N . LEU A 1 104 ? -6.84 2.883 5.945 1 71.81 104 LEU A N 1
ATOM 858 C CA . LEU A 1 104 ? -7.023 1.751 5.039 1 71.81 104 LEU A CA 1
ATOM 859 C C . LEU A 1 104 ? -8.273 1.933 4.188 1 71.81 104 LEU A C 1
ATOM 861 O O . LEU A 1 104 ? -8.266 1.633 2.992 1 71.81 104 LEU A O 1
ATOM 865 N N . MET A 1 105 ? -9.289 2.426 4.746 1 73.56 105 MET A N 1
ATOM 866 C CA . MET A 1 105 ? -10.539 2.633 4.027 1 73.56 105 MET A CA 1
ATOM 867 C C . MET A 1 105 ? -10.383 3.711 2.963 1 73.56 105 MET A C 1
ATOM 869 O O . MET A 1 105 ? -10.891 3.568 1.849 1 73.56 105 MET A O 1
ATOM 873 N N . LEU A 1 106 ? -9.656 4.738 3.311 1 74.44 106 LEU A N 1
ATOM 874 C CA . LEU A 1 106 ? -9.461 5.832 2.363 1 74.44 106 LEU A CA 1
ATOM 875 C C . LEU A 1 106 ? -8.625 5.375 1.169 1 74.44 106 LEU A C 1
ATOM 877 O O . LEU A 1 106 ? -8.891 5.773 0.032 1 74.44 106 LEU A O 1
ATOM 881 N N . VAL A 1 107 ? -7.598 4.629 1.424 1 69.5 107 VAL A N 1
ATOM 882 C CA . VAL A 1 107 ? -6.754 4.098 0.359 1 69.5 107 VAL A CA 1
ATOM 883 C C . VAL A 1 107 ? -7.594 3.268 -0.605 1 69.5 107 VAL A C 1
ATOM 885 O O . VAL A 1 107 ? -7.395 3.322 -1.82 1 69.5 107 VAL A O 1
ATOM 888 N N . SER A 1 108 ? -8.555 2.553 -0.131 1 65.38 108 SER A N 1
ATOM 889 C CA . SER A 1 108 ? -9.383 1.668 -0.939 1 65.38 108 SER A CA 1
ATOM 890 C C . SER A 1 108 ? -10.352 2.463 -1.812 1 65.38 108 SER A C 1
ATOM 892 O O . SER A 1 108 ? -10.711 2.023 -2.904 1 65.38 108 SER A O 1
ATOM 894 N N . LYS A 1 109 ? -10.812 3.488 -1.273 1 63.53 109 LYS A N 1
ATOM 895 C CA . LYS A 1 109 ? -11.75 4.324 -2.023 1 63.53 109 LYS A CA 1
ATOM 896 C C . LYS A 1 109 ? -11.023 5.145 -3.086 1 63.53 109 LYS A C 1
ATOM 898 O O . LYS A 1 109 ? -11.641 5.617 -4.043 1 63.53 109 LYS A O 1
ATOM 903 N N . GLY A 1 110 ? -9.703 5.43 -2.941 1 56.81 110 GLY A N 1
ATOM 904 C CA . GLY A 1 110 ? -8.906 6.367 -3.711 1 56.81 110 GLY A CA 1
ATOM 905 C C . GLY A 1 110 ? -8.672 5.922 -5.141 1 56.81 110 GLY A C 1
ATOM 906 O O . GLY A 1 110 ? -8.07 6.652 -5.934 1 56.81 110 GLY A O 1
ATOM 907 N N . LYS A 1 111 ? -8.781 4.562 -5.504 1 53.53 111 LYS A N 1
ATOM 908 C CA . LYS A 1 111 ? -8.547 4.23 -6.906 1 53.53 111 LYS A CA 1
ATOM 909 C C . LYS A 1 111 ? -9.133 5.293 -7.832 1 53.53 111 LYS A C 1
ATOM 911 O O . LYS A 1 111 ? -8.539 5.633 -8.852 1 53.53 111 LYS A O 1
ATOM 916 N N . LYS A 1 112 ? -10.391 5.738 -7.574 1 49.44 112 LYS A N 1
ATOM 917 C CA . LYS A 1 112 ? -11 6.781 -8.398 1 49.44 112 LYS A CA 1
ATOM 918 C C . LYS A 1 112 ? -10.68 8.172 -7.84 1 49.44 112 LYS A C 1
ATOM 920 O O . LYS A 1 112 ? -10.789 9.164 -8.555 1 49.44 112 LYS A O 1
ATOM 925 N N . CYS A 1 113 ? -10.211 8.273 -6.582 1 49.81 113 CYS A N 1
ATOM 926 C CA . CYS A 1 113 ? -10.117 9.602 -5.969 1 49.81 113 CYS A CA 1
ATOM 927 C C . CYS A 1 113 ? -8.727 9.844 -5.41 1 49.81 113 CYS A C 1
ATOM 929 O O . CYS A 1 113 ? -8.148 8.977 -4.762 1 49.81 113 CYS A O 1
ATOM 931 N N . SER A 1 114 ? -7.902 10.766 -5.848 1 58.44 114 SER A N 1
ATOM 932 C CA . SER A 1 114 ? -6.629 11.359 -5.453 1 58.44 114 SER A CA 1
ATOM 933 C C . SER A 1 114 ? -6.555 11.547 -3.939 1 58.44 114 SER A C 1
ATOM 935 O O . SER A 1 114 ? -5.777 12.375 -3.449 1 58.44 114 SER A O 1
ATOM 937 N N . HIS A 1 115 ? -7.277 10.719 -3.227 1 67.19 115 HIS A N 1
ATOM 938 C CA . HIS A 1 115 ? -7.352 10.984 -1.794 1 67.19 115 HIS A CA 1
ATOM 939 C C . HIS A 1 115 ? -6.043 10.625 -1.098 1 67.19 115 HIS A C 1
ATOM 941 O O . HIS A 1 115 ? -5.562 11.375 -0.247 1 67.19 115 HIS A O 1
ATOM 947 N N . ASN A 1 116 ? -5.508 9.5 -1.588 1 69.69 116 ASN A N 1
ATOM 948 C CA . ASN A 1 116 ? -4.258 9.086 -0.963 1 69.69 116 ASN A CA 1
ATOM 949 C C . ASN A 1 116 ? -3.156 10.125 -1.172 1 69.69 116 ASN A C 1
ATOM 951 O O . ASN A 1 116 ? -2.428 10.453 -0.237 1 69.69 116 ASN A O 1
ATOM 955 N N . LYS A 1 117 ? -3.234 10.617 -2.285 1 74.81 117 LYS A N 1
ATOM 956 C CA . LYS A 1 117 ? -2.215 11.617 -2.598 1 74.81 117 LYS A CA 1
ATOM 957 C C . LYS A 1 117 ? -2.422 12.891 -1.775 1 74.81 117 LYS A C 1
ATOM 959 O O . LYS A 1 117 ? -1.458 13.477 -1.282 1 74.81 117 LYS A O 1
ATOM 964 N N . GLU A 1 118 ? -3.576 13.156 -1.599 1 80.12 118 GLU A N 1
ATOM 965 C CA . GLU A 1 118 ? -3.877 14.383 -0.864 1 80.12 118 GLU A CA 1
ATOM 966 C C . GLU A 1 118 ? -3.506 14.242 0.61 1 80.12 118 GLU A C 1
ATOM 968 O O . GLU A 1 118 ? -2.973 15.18 1.209 1 80.12 118 GLU A O 1
ATOM 973 N N . ILE A 1 119 ? -3.727 13.188 1.126 1 83.62 119 ILE A N 1
ATOM 974 C CA . ILE A 1 119 ? -3.52 12.945 2.551 1 83.62 119 ILE A CA 1
ATOM 975 C C . ILE A 1 119 ? -2.027 12.805 2.84 1 83.62 119 ILE A C 1
ATOM 977 O O . ILE A 1 119 ? -1.535 13.312 3.852 1 83.62 119 ILE A O 1
ATOM 981 N N . LEU A 1 120 ? -1.348 12.211 1.938 1 86.94 120 LEU A N 1
ATOM 982 C CA . LEU A 1 120 ? 0.042 11.852 2.199 1 86.94 120 LEU A CA 1
ATOM 983 C C . LEU A 1 120 ? 0.989 12.922 1.68 1 86.94 120 LEU A C 1
ATOM 985 O O . LEU A 1 120 ? 2.166 12.953 2.049 1 86.94 120 LEU A O 1
ATOM 989 N N . TYR A 1 121 ? 0.471 13.875 0.976 1 88.62 121 TYR A N 1
ATOM 990 C CA . TYR A 1 121 ? 1.29 14.883 0.303 1 88.62 121 TYR A CA 1
ATOM 991 C C . TYR A 1 121 ? 2.17 15.625 1.301 1 88.62 121 TYR A C 1
ATOM 993 O O . TYR A 1 121 ? 3.367 15.805 1.067 1 88.62 121 TYR A O 1
ATOM 1001 N N . PRO A 1 122 ? 1.619 16.062 2.453 1 88.75 122 PRO A N 1
ATOM 1002 C CA . PRO A 1 122 ? 2.473 16.812 3.375 1 88.75 122 PRO A CA 1
ATOM 1003 C C . PRO A 1 122 ? 3.676 16.016 3.857 1 88.75 122 PRO A C 1
ATOM 1005 O O . PRO A 1 122 ? 4.766 16.562 4.031 1 88.75 122 PRO A O 1
ATOM 1008 N N . VAL A 1 123 ? 3.471 14.758 4.094 1 92.38 123 VAL A N 1
ATOM 1009 C CA . VAL A 1 123 ? 4.559 13.914 4.57 1 92.38 123 VAL A CA 1
ATOM 1010 C C . VAL A 1 123 ? 5.539 13.648 3.43 1 92.38 123 VAL A C 1
ATOM 1012 O O . VAL A 1 123 ? 6.758 13.703 3.625 1 92.38 123 VAL A O 1
ATOM 1015 N N . CYS A 1 124 ? 5.035 13.438 2.285 1 94 124 CYS A N 1
ATOM 1016 C CA . CYS A 1 124 ? 5.891 13.234 1.118 1 94 124 CYS A CA 1
ATOM 1017 C C . CYS A 1 124 ? 6.766 14.461 0.869 1 94 124 CYS A C 1
ATOM 1019 O O . CYS A 1 124 ? 7.961 14.328 0.609 1 94 124 CYS A O 1
ATOM 1021 N N . GLU A 1 125 ? 6.133 15.57 0.988 1 93.56 125 GLU A N 1
ATOM 1022 C CA . GLU A 1 125 ? 6.852 16.828 0.784 1 93.56 125 GLU A CA 1
ATOM 1023 C C . GLU A 1 125 ? 7.953 17.016 1.822 1 93.56 125 GLU A C 1
ATOM 1025 O O . GLU A 1 125 ? 9.055 17.469 1.497 1 93.56 125 GLU A O 1
ATOM 1030 N N . ALA A 1 126 ? 7.617 16.703 3.037 1 94.75 126 ALA A N 1
ATOM 1031 C CA . ALA A 1 126 ? 8.609 16.797 4.105 1 94.75 126 ALA A CA 1
ATOM 1032 C C . ALA A 1 126 ? 9.805 15.891 3.834 1 94.75 126 ALA A C 1
ATOM 1034 O O . ALA A 1 126 ? 10.953 16.297 4.004 1 94.75 126 ALA A O 1
ATOM 1035 N N . ILE A 1 127 ? 9.602 14.68 3.404 1 97 127 ILE A N 1
ATOM 1036 C CA . ILE A 1 127 ? 10.664 13.734 3.074 1 97 127 ILE A CA 1
ATOM 1037 C C . ILE A 1 127 ? 11.469 14.266 1.893 1 97 127 ILE A C 1
ATOM 1039 O O . ILE A 1 127 ? 12.703 14.227 1.91 1 97 127 ILE A O 1
ATOM 1043 N N . ASN A 1 128 ? 10.75 14.742 0.908 1 97.44 128 ASN A N 1
ATOM 1044 C CA . ASN A 1 128 ? 11.406 15.289 -0.276 1 97.44 128 ASN A CA 1
ATOM 1045 C C . ASN A 1 128 ? 12.359 16.422 0.084 1 97.44 128 ASN A C 1
ATOM 1047 O O . ASN A 1 128 ? 13.516 16.438 -0.342 1 97.44 128 ASN A O 1
ATOM 1051 N N . LYS A 1 129 ? 11.867 17.344 0.854 1 97.44 129 LYS A N 1
ATOM 1052 C CA . LYS A 1 129 ? 12.688 18.469 1.289 1 97.44 129 LYS A CA 1
ATOM 1053 C C . LYS A 1 129 ? 13.906 17.984 2.072 1 97.44 129 LYS A C 1
ATOM 1055 O O . LYS A 1 129 ? 15.008 18.516 1.911 1 97.44 129 LYS A O 1
ATOM 1060 N N . THR A 1 130 ? 13.695 17.016 2.918 1 97.94 130 THR A N 1
ATOM 1061 C CA . THR A 1 130 ? 14.789 16.453 3.697 1 97.94 130 THR A CA 1
ATOM 1062 C C . THR A 1 130 ? 15.852 15.844 2.777 1 97.94 130 THR A C 1
ATOM 1064 O O . THR A 1 130 ? 17.047 16.078 2.969 1 97.94 130 THR A O 1
ATOM 1067 N N . LEU A 1 131 ? 15.438 15.109 1.799 1 97.88 131 LEU A N 1
ATOM 1068 C CA . LEU A 1 131 ? 16.344 14.492 0.838 1 97.88 131 LEU A CA 1
ATOM 1069 C C . LEU A 1 131 ? 17.125 15.555 0.064 1 97.88 131 LEU A C 1
ATOM 1071 O O . LEU A 1 131 ? 18.328 15.43 -0.124 1 97.88 131 LEU A O 1
ATOM 1075 N N . ILE A 1 132 ? 16.438 16.562 -0.413 1 97.81 132 ILE A N 1
ATOM 1076 C CA . ILE A 1 132 ? 17.047 17.641 -1.181 1 97.81 132 ILE A CA 1
ATOM 1077 C C . ILE A 1 132 ? 18.141 18.312 -0.342 1 97.81 132 ILE A C 1
ATOM 1079 O O . ILE A 1 132 ? 19.234 18.562 -0.829 1 97.81 132 ILE A O 1
ATOM 1083 N N . TYR A 1 133 ? 17.781 18.625 0.877 1 98 133 TYR A N 1
ATOM 1084 C CA . TYR A 1 133 ? 18.734 19.234 1.783 1 98 133 TYR A CA 1
ATOM 1085 C C . TYR A 1 133 ? 20.016 18.406 1.873 1 98 133 TYR A C 1
ATOM 1087 O O . TYR A 1 133 ? 21.125 18.922 1.711 1 98 133 TYR A O 1
ATOM 1095 N N . HIS A 1 134 ? 19.906 17.109 2.125 1 97.94 134 HIS A N 1
ATOM 1096 C CA . HIS A 1 134 ? 21.062 16.25 2.34 1 97.94 134 HIS A CA 1
ATOM 1097 C C . HIS A 1 134 ? 21.797 15.984 1.032 1 97.94 134 HIS A C 1
ATOM 1099 O O . HIS A 1 134 ? 23.016 15.781 1.033 1 97.94 134 HIS A O 1
ATOM 1105 N N . LYS A 1 135 ? 21.062 15.992 -0.036 1 97.62 135 LYS A N 1
ATOM 1106 C CA . LYS A 1 135 ? 21.719 15.898 -1.339 1 97.62 135 LYS A CA 1
ATOM 1107 C C . LYS A 1 135 ? 22.594 17.125 -1.596 1 97.62 135 LYS A C 1
ATOM 1109 O O . LYS A 1 135 ? 23.75 16.984 -2.006 1 97.62 135 LYS A O 1
ATOM 1114 N N . ASN A 1 136 ? 22.016 18.234 -1.345 1 97.19 136 ASN A N 1
ATOM 1115 C CA . ASN A 1 136 ? 22.734 19.484 -1.572 1 97.19 136 ASN A CA 1
ATOM 1116 C C . ASN A 1 136 ? 23.953 19.609 -0.671 1 97.19 136 ASN A C 1
ATOM 1118 O O . ASN A 1 136 ? 24.969 20.203 -1.06 1 97.19 136 ASN A O 1
ATOM 1122 N N . LYS A 1 137 ? 23.875 19.062 0.493 1 96.25 137 LYS A N 1
ATOM 1123 C CA . LYS A 1 137 ? 24.984 19.062 1.447 1 96.25 137 LYS A CA 1
ATOM 1124 C C . LYS A 1 137 ? 26.062 18.062 1.034 1 96.25 137 LYS A C 1
ATOM 1126 O O . LYS A 1 137 ? 27.188 18.125 1.54 1 96.25 137 LYS A O 1
ATOM 1131 N N . GLY A 1 138 ? 25.719 17.125 0.181 1 95.81 138 GLY A N 1
ATOM 1132 C CA . GLY A 1 138 ? 26.672 16.125 -0.291 1 95.81 138 GLY A CA 1
ATOM 1133 C C . GLY A 1 138 ? 26.641 14.844 0.52 1 95.81 138 GLY A C 1
ATOM 1134 O O . GLY A 1 138 ? 27.484 13.969 0.333 1 95.81 138 GLY A O 1
ATOM 1135 N N . ASP A 1 139 ? 25.562 14.68 1.421 1 94.81 139 ASP A N 1
ATOM 1136 C CA . ASP A 1 139 ? 25.422 13.492 2.268 1 94.81 139 ASP A CA 1
ATOM 1137 C C . ASP A 1 139 ? 25 12.281 1.446 1 94.81 139 ASP A C 1
ATOM 1139 O O . ASP A 1 139 ? 25.281 11.141 1.822 1 94.81 139 ASP A O 1
ATOM 1143 N N . ILE A 1 140 ? 24.297 12.602 0.417 1 95.69 140 ILE A N 1
ATOM 1144 C CA . ILE A 1 140 ? 23.734 11.5 -0.365 1 95.69 140 ILE A CA 1
ATOM 1145 C C . ILE A 1 140 ? 23.812 11.836 -1.853 1 95.69 140 ILE A C 1
ATOM 1147 O O . ILE A 1 140 ? 23.906 13.008 -2.227 1 95.69 140 ILE A O 1
ATOM 1151 N N . ASN A 1 141 ? 23.828 10.789 -2.709 1 94.12 141 ASN A N 1
ATOM 1152 C CA . ASN A 1 141 ? 23.812 10.859 -4.164 1 94.12 141 ASN A CA 1
ATOM 1153 C C . ASN A 1 141 ? 22.953 9.766 -4.773 1 94.12 141 ASN A C 1
ATOM 1155 O O . ASN A 1 141 ? 23.453 8.859 -5.441 1 94.12 141 ASN A O 1
ATOM 1159 N N . PRO A 1 142 ? 21.672 9.969 -4.531 1 91.38 142 PRO A N 1
ATOM 1160 C CA . PRO A 1 142 ? 20.781 8.914 -5.012 1 91.38 142 PRO A CA 1
ATOM 1161 C C . PRO A 1 142 ? 20.688 8.867 -6.535 1 91.38 142 PRO A C 1
ATOM 1163 O O . PRO A 1 142 ? 20.891 9.891 -7.199 1 91.38 142 PRO A O 1
ATOM 1166 N N . SER A 1 143 ? 20.406 7.668 -7.062 1 87.5 143 SER A N 1
ATOM 1167 C CA . SER A 1 143 ? 20.234 7.488 -8.5 1 87.5 143 SER A CA 1
ATOM 1168 C C . SER A 1 143 ? 18.891 8.055 -8.969 1 87.5 143 SER A C 1
ATOM 1170 O O . SER A 1 143 ? 18.734 8.383 -10.141 1 87.5 143 SER A O 1
ATOM 1172 N N . LEU A 1 144 ? 18 8.234 -8.047 1 93.31 144 LEU A N 1
ATOM 1173 C CA . LEU A 1 144 ? 16.672 8.766 -8.328 1 93.31 144 LEU A CA 1
ATOM 1174 C C . LEU A 1 144 ? 16.594 10.242 -7.969 1 93.31 144 LEU A C 1
ATOM 1176 O O . LEU A 1 144 ? 17.375 10.734 -7.152 1 93.31 144 LEU A O 1
ATOM 1180 N N . THR A 1 145 ? 15.656 10.852 -8.672 1 95.31 145 THR A N 1
ATOM 1181 C CA . THR A 1 145 ? 15.352 12.195 -8.203 1 95.31 145 THR A CA 1
ATOM 1182 C C . THR A 1 145 ? 14.828 12.164 -6.77 1 95.31 145 THR A C 1
ATOM 1184 O O . THR A 1 145 ? 14.25 11.164 -6.336 1 95.31 145 THR A O 1
ATOM 1187 N N . CYS A 1 146 ? 14.992 13.242 -6.023 1 96.94 146 CYS A N 1
ATOM 1188 C CA . CYS A 1 146 ? 14.508 13.312 -4.652 1 96.94 146 CYS A CA 1
ATOM 1189 C C . CYS A 1 146 ? 12.992 13.148 -4.598 1 96.94 146 CYS A C 1
ATOM 1191 O O . CYS A 1 146 ? 12.461 12.578 -3.646 1 96.94 146 CYS A O 1
ATOM 1193 N N . ASP A 1 147 ? 12.305 13.602 -5.566 1 96 147 ASP A N 1
ATOM 1194 C CA . ASP A 1 147 ? 10.852 13.469 -5.641 1 96 147 ASP A CA 1
ATOM 1195 C C . ASP A 1 147 ? 10.438 12 -5.715 1 96 147 ASP A C 1
ATOM 1197 O O . ASP A 1 147 ? 9.594 11.547 -4.941 1 96 147 ASP A O 1
ATOM 1201 N N . LYS A 1 148 ? 11.047 11.242 -6.613 1 95.62 148 LYS A N 1
ATOM 1202 C CA . LYS A 1 148 ? 10.742 9.82 -6.762 1 95.62 148 LYS A CA 1
ATOM 1203 C C . LYS A 1 148 ? 11.164 9.039 -5.523 1 95.62 148 LYS A C 1
ATOM 1205 O O . LYS A 1 148 ? 10.422 8.172 -5.051 1 95.62 148 LYS A O 1
ATOM 1210 N N . LEU A 1 149 ? 12.328 9.367 -5.023 1 96.62 149 LEU A N 1
ATOM 1211 C CA . LEU A 1 149 ? 12.844 8.672 -3.842 1 96.62 149 LEU A CA 1
ATOM 1212 C C . LEU A 1 149 ? 11.945 8.93 -2.633 1 96.62 149 LEU A C 1
ATOM 1214 O O . LEU A 1 149 ? 11.727 8.031 -1.819 1 96.62 149 LEU A O 1
ATOM 1218 N N . SER A 1 150 ? 11.414 10.148 -2.469 1 96.88 150 SER A N 1
ATOM 1219 C CA . SER A 1 150 ? 10.539 10.469 -1.346 1 96.88 150 SER A CA 1
ATOM 1220 C C . SER A 1 150 ? 9.273 9.633 -1.375 1 96.88 150 SER A C 1
ATOM 1222 O O . SER A 1 150 ? 8.789 9.188 -0.33 1 96.88 150 SER A O 1
ATOM 1224 N N . LYS A 1 151 ? 8.734 9.391 -2.545 1 95.06 151 LYS A N 1
ATOM 1225 C CA . LYS A 1 151 ? 7.543 8.562 -2.691 1 95.06 151 LYS A CA 1
ATOM 1226 C C . LYS A 1 151 ? 7.82 7.121 -2.285 1 95.06 151 LYS A C 1
ATOM 1228 O O . LYS A 1 151 ? 7.023 6.508 -1.571 1 95.06 151 LYS A O 1
ATOM 1233 N N . ILE A 1 152 ? 8.922 6.613 -2.752 1 96 152 ILE A N 1
ATOM 1234 C CA . ILE A 1 152 ? 9.297 5.23 -2.459 1 96 152 ILE A CA 1
ATOM 1235 C C . ILE A 1 152 ? 9.523 5.066 -0.958 1 96 152 ILE A C 1
ATOM 1237 O O . ILE A 1 152 ? 9.031 4.113 -0.35 1 96 152 ILE A O 1
ATOM 1241 N N . LEU A 1 153 ? 10.234 5.984 -0.385 1 97 153 LEU A N 1
ATOM 1242 C CA . LEU A 1 153 ? 10.531 5.906 1.042 1 97 153 LEU A CA 1
ATOM 1243 C C . LEU A 1 153 ? 9.25 5.988 1.866 1 97 153 LEU A C 1
ATOM 1245 O O . LEU A 1 153 ? 9.07 5.223 2.816 1 97 153 LEU A O 1
ATOM 1249 N N . LEU A 1 154 ? 8.398 6.91 1.476 1 95.31 154 LEU A N 1
ATOM 1250 C CA . LEU A 1 154 ? 7.129 7.043 2.182 1 95.31 154 LEU A CA 1
ATOM 1251 C C . LEU A 1 154 ? 6.324 5.746 2.104 1 95.31 154 LEU A C 1
ATOM 1253 O O . LEU A 1 154 ? 5.812 5.27 3.117 1 95.31 154 LEU A O 1
ATOM 1257 N N . ASN A 1 155 ? 6.215 5.18 0.966 1 93.69 155 ASN A N 1
ATOM 1258 C CA . ASN A 1 155 ? 5.512 3.918 0.769 1 93.69 155 ASN A CA 1
ATOM 1259 C C . ASN A 1 155 ? 6.078 2.814 1.655 1 93.69 155 ASN A C 1
ATOM 1261 O O . ASN A 1 155 ? 5.328 2.033 2.24 1 93.6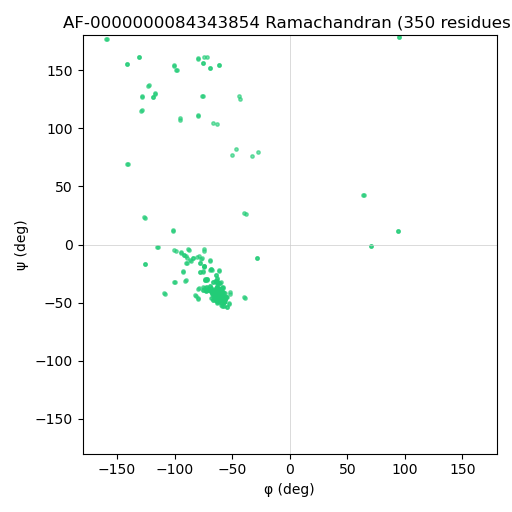9 155 ASN A O 1
ATOM 1265 N N . ASN A 1 156 ? 7.312 2.76 1.769 1 96.31 156 ASN A N 1
ATOM 1266 C CA . ASN A 1 156 ? 7.949 1.715 2.564 1 96.31 156 ASN A CA 1
ATOM 1267 C C . ASN A 1 156 ? 7.809 1.985 4.059 1 96.31 156 ASN A C 1
ATOM 1269 O O . ASN A 1 156 ? 7.648 1.054 4.852 1 96.31 156 ASN A O 1
ATOM 1273 N N . ILE A 1 157 ? 7.93 3.248 4.41 1 96.25 157 ILE A N 1
ATOM 1274 C CA . ILE A 1 157 ? 7.77 3.598 5.82 1 96.25 157 ILE A CA 1
ATOM 1275 C C . ILE A 1 157 ? 6.367 3.217 6.289 1 96.25 157 ILE A C 1
ATOM 1277 O O . ILE A 1 157 ? 6.203 2.633 7.359 1 96.25 157 ILE A O 1
ATOM 1281 N N . ILE A 1 158 ? 5.402 3.525 5.5 1 92.44 158 ILE A N 1
ATOM 1282 C CA . ILE A 1 158 ? 4.031 3.141 5.812 1 92.44 158 ILE A CA 1
ATOM 1283 C C . ILE A 1 158 ? 3.93 1.62 5.898 1 92.44 158 ILE A C 1
ATOM 1285 O O . ILE A 1 158 ? 3.328 1.083 6.832 1 92.44 158 ILE A O 1
ATOM 1289 N N . PHE A 1 159 ? 4.504 0.978 5.043 1 92.31 159 PHE A N 1
ATOM 1290 C CA . PHE A 1 159 ? 4.469 -0.479 4.973 1 92.31 159 PHE A CA 1
ATOM 1291 C C . PHE A 1 159 ? 5.02 -1.097 6.25 1 92.31 159 PHE A C 1
ATOM 1293 O O . PHE A 1 159 ? 4.375 -1.949 6.863 1 92.31 159 PHE A O 1
ATOM 1300 N N . ILE A 1 160 ? 6.168 -0.672 6.676 1 94.62 160 ILE A N 1
ATOM 1301 C CA . ILE A 1 160 ? 6.797 -1.308 7.828 1 94.62 160 ILE A CA 1
ATOM 1302 C C . ILE A 1 160 ? 6.07 -0.897 9.102 1 94.62 160 ILE A C 1
ATOM 1304 O O . ILE A 1 160 ? 6.059 -1.644 10.086 1 94.62 160 ILE A O 1
ATOM 1308 N N . ALA A 1 161 ? 5.535 0.297 9.086 1 92.19 161 ALA A N 1
ATOM 1309 C CA . ALA A 1 161 ? 4.746 0.731 10.242 1 92.19 161 ALA A CA 1
ATOM 1310 C C . ALA A 1 161 ? 3.506 -0.139 10.414 1 92.19 161 ALA A C 1
ATOM 1312 O O . ALA A 1 161 ? 3.049 -0.361 11.539 1 92.19 161 ALA A O 1
ATOM 1313 N N . LYS A 1 162 ? 2.969 -0.63 9.375 1 86.69 162 LYS A N 1
ATOM 1314 C CA . LYS A 1 162 ? 1.794 -1.498 9.398 1 86.69 162 LYS A CA 1
ATOM 1315 C C . LYS A 1 162 ? 2.178 -2.93 9.766 1 86.69 162 LYS A C 1
ATOM 1317 O O . LYS A 1 162 ? 1.479 -3.588 10.539 1 86.69 162 LYS A O 1
ATOM 1322 N N . GLU A 1 163 ? 3.203 -3.48 9.164 1 84.19 163 GLU A N 1
ATOM 1323 C CA . GLU A 1 163 ? 3.574 -4.887 9.273 1 84.19 163 GLU A CA 1
ATOM 1324 C C . GLU A 1 163 ? 4.305 -5.164 10.586 1 84.19 163 GLU A C 1
ATOM 1326 O O . GLU A 1 163 ? 4.164 -6.242 11.164 1 84.19 163 GLU A O 1
ATOM 1331 N N . LYS A 1 164 ? 5.156 -4.336 11.125 1 88.06 164 LYS A N 1
ATOM 1332 C CA . LYS A 1 164 ? 5.863 -4.32 12.406 1 88.06 164 LYS A CA 1
ATOM 1333 C C . LYS A 1 164 ? 6.934 -5.406 12.453 1 88.06 164 LYS A C 1
ATOM 1335 O O . LYS A 1 164 ? 7.641 -5.547 13.453 1 88.06 164 LYS A O 1
ATOM 1340 N N . ASP A 1 165 ? 7.051 -6.215 11.359 1 90.94 165 ASP A N 1
ATOM 1341 C CA . ASP A 1 165 ? 8.031 -7.293 11.375 1 90.94 165 ASP A CA 1
ATOM 1342 C C . ASP A 1 165 ? 9.367 -6.832 10.797 1 90.94 165 ASP A C 1
ATOM 1344 O O . ASP A 1 165 ? 10.359 -7.555 10.859 1 90.94 165 ASP A O 1
ATOM 1348 N N . ILE A 1 166 ? 9.453 -5.691 10.219 1 94.5 166 ILE A N 1
ATOM 1349 C CA . ILE A 1 166 ? 10.664 -5.098 9.656 1 94.5 166 ILE A CA 1
ATOM 1350 C C . ILE A 1 166 ? 10.977 -3.789 10.383 1 94.5 166 ILE A C 1
ATOM 1352 O O . ILE A 1 166 ? 10.102 -2.928 10.523 1 94.5 166 ILE A O 1
ATOM 1356 N N . THR A 1 167 ? 12.164 -3.658 10.867 1 95.31 167 THR A N 1
ATOM 1357 C CA . THR A 1 167 ? 12.539 -2.455 11.609 1 95.31 167 THR A CA 1
ATOM 1358 C C . THR A 1 167 ? 12.867 -1.312 10.648 1 95.31 167 THR A C 1
ATOM 1360 O O . THR A 1 167 ? 13.141 -1.544 9.469 1 95.31 167 THR A O 1
ATOM 1363 N N . PHE A 1 168 ? 12.797 -0.13 11.172 1 97.19 168 PHE A N 1
ATOM 1364 C CA . PHE A 1 168 ? 13.203 1.024 10.375 1 97.19 168 PHE A CA 1
ATOM 1365 C C . PHE A 1 168 ? 14.648 0.885 9.922 1 97.19 168 PHE A C 1
ATOM 1367 O O . PHE A 1 168 ? 14.984 1.233 8.781 1 97.19 168 PHE A O 1
ATOM 1374 N N . GLU A 1 169 ? 15.547 0.418 10.805 1 95.44 169 GLU A N 1
ATOM 1375 C CA . GLU A 1 169 ? 16.953 0.233 10.469 1 95.44 169 GLU A CA 1
ATOM 1376 C C . GLU A 1 169 ? 17.125 -0.723 9.289 1 95.44 169 GLU A C 1
ATOM 1378 O O . GLU A 1 169 ? 17.922 -0.474 8.391 1 95.44 169 GLU A O 1
ATOM 1383 N N . ASP A 1 170 ? 16.344 -1.767 9.305 1 94.06 170 ASP A N 1
ATOM 1384 C CA . ASP A 1 170 ? 16.344 -2.715 8.195 1 94.06 170 ASP A CA 1
ATOM 1385 C C . ASP A 1 170 ? 16.016 -2.016 6.879 1 94.06 170 ASP A C 1
ATOM 1387 O O . ASP A 1 170 ? 16.734 -2.197 5.883 1 94.06 170 ASP A O 1
A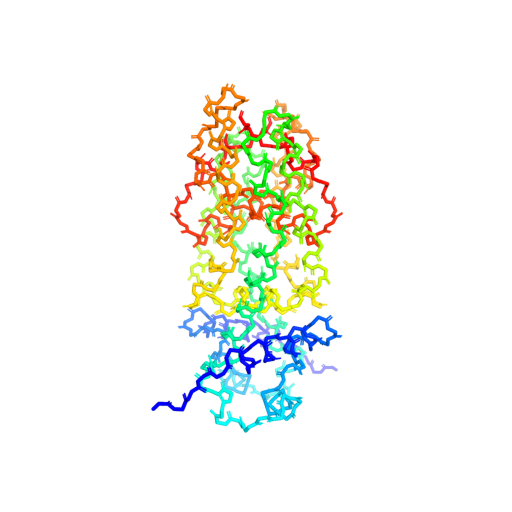TOM 1391 N N . LEU A 1 171 ? 14.969 -1.247 6.91 1 95.62 171 LEU A N 1
ATOM 1392 C CA . LEU A 1 171 ? 14.516 -0.534 5.719 1 95.62 171 LEU A CA 1
ATOM 1393 C C . LEU A 1 171 ? 15.578 0.458 5.25 1 95.62 171 LEU A C 1
ATOM 1395 O O . LEU A 1 171 ? 15.969 0.447 4.082 1 95.62 171 LEU A O 1
ATOM 1399 N N . TYR A 1 172 ? 16.062 1.249 6.199 1 96.06 172 TYR A N 1
ATOM 1400 C CA . TYR A 1 172 ? 17.031 2.291 5.848 1 96.06 172 TYR A CA 1
ATOM 1401 C C . TYR A 1 172 ? 18.281 1.692 5.215 1 96.06 172 TYR A C 1
ATOM 1403 O O . TYR A 1 172 ? 18.781 2.201 4.211 1 96.06 172 TYR A O 1
ATOM 1411 N N . ASN A 1 173 ? 18.734 0.602 5.699 1 93.06 173 ASN A N 1
ATOM 1412 C CA . ASN A 1 173 ? 19.984 -0.012 5.254 1 93.06 173 ASN A CA 1
ATOM 1413 C C . ASN A 1 173 ? 19.812 -0.72 3.914 1 93.06 173 ASN A C 1
ATOM 1415 O O . ASN A 1 173 ? 20.797 -1.065 3.258 1 93.06 173 ASN A O 1
ATOM 1419 N N . SER A 1 174 ? 18.594 -0.897 3.514 1 93.62 174 SER A N 1
ATOM 1420 C CA . SER A 1 174 ? 18.328 -1.598 2.262 1 93.62 174 SER A CA 1
ATOM 1421 C C . SER A 1 174 ? 18.391 -0.646 1.071 1 93.62 174 SER A C 1
ATOM 1423 O O . SER A 1 174 ? 18.453 -1.085 -0.079 1 93.62 174 SER A O 1
ATOM 1425 N N . PHE A 1 175 ? 18.375 0.651 1.293 1 94.25 175 PHE A N 1
ATOM 1426 C CA . PHE A 1 175 ? 18.359 1.632 0.214 1 94.25 175 PHE A CA 1
ATOM 1427 C C . PHE A 1 175 ? 19.75 2.17 -0.063 1 94.25 175 PHE A C 1
ATOM 1429 O O . PHE A 1 175 ? 20.594 2.234 0.84 1 94.25 175 PHE A O 1
ATOM 1436 N N . LYS A 1 176 ? 19.922 2.523 -1.281 1 90.44 176 LYS A N 1
ATOM 1437 C CA . LYS A 1 176 ? 21.109 3.238 -1.71 1 90.44 176 LYS A CA 1
ATOM 1438 C C . LYS A 1 176 ? 20.875 4.746 -1.726 1 90.44 176 LYS A C 1
ATOM 1440 O O . LYS A 1 176 ? 20.062 5.242 -2.494 1 90.44 176 LYS A O 1
ATOM 1445 N N . PHE A 1 177 ? 21.531 5.383 -0.744 1 91.75 177 PHE A N 1
ATOM 1446 C CA . PHE A 1 177 ? 21.422 6.832 -0.684 1 91.75 177 PHE A CA 1
ATOM 1447 C C . PHE A 1 177 ? 22.625 7.504 -1.335 1 91.75 177 PHE A C 1
ATOM 1449 O O . PHE A 1 177 ? 23.719 6.945 -1.342 1 91.75 177 PHE A O 1
ATOM 1456 N N . MET B 1 1 ? -23.531 -37.062 1.025 1 37.97 1 MET B N 1
ATOM 1457 C CA . MET B 1 1 ? -22.984 -35.75 0.774 1 37.97 1 MET B CA 1
ATOM 1458 C C . MET B 1 1 ? -23.172 -35.344 -0.688 1 37.97 1 MET B C 1
ATOM 1460 O O . MET B 1 1 ? -22.812 -36.094 -1.589 1 37.97 1 MET B O 1
ATOM 1464 N N . PRO B 1 2 ? -24.141 -34.469 -1.136 1 44.12 2 PRO B N 1
ATOM 1465 C CA . PRO B 1 2 ? -24.281 -34.344 -2.59 1 44.12 2 PRO B CA 1
ATOM 1466 C C . PRO B 1 2 ? -22.938 -34.25 -3.301 1 44.12 2 PRO B C 1
ATOM 1468 O O . PRO B 1 2 ? -21.969 -33.75 -2.721 1 44.12 2 PRO B O 1
ATOM 1471 N N . LYS B 1 3 ? -22.688 -35 -4.23 1 43.09 3 LYS B N 1
ATOM 1472 C CA . LYS B 1 3 ? -21.516 -35.188 -5.078 1 43.09 3 LYS B CA 1
ATOM 1473 C C . LYS B 1 3 ? -21.031 -33.875 -5.648 1 43.09 3 LYS B C 1
ATOM 1475 O O . LYS B 1 3 ? -21.766 -33.188 -6.383 1 43.09 3 LYS B O 1
ATOM 1480 N N . ILE B 1 4 ? -20.25 -32.844 -4.883 1 51 4 ILE B N 1
ATOM 1481 C CA . ILE B 1 4 ? -19.516 -31.672 -5.371 1 51 4 ILE B CA 1
ATOM 1482 C C . ILE B 1 4 ? -19.031 -31.922 -6.797 1 51 4 ILE B C 1
ATOM 1484 O O . ILE B 1 4 ? -18.219 -32.812 -7.031 1 51 4 ILE B O 1
ATOM 1488 N N . LEU B 1 5 ? -19.734 -31.812 -7.762 1 53.78 5 LEU B N 1
ATOM 1489 C CA . LEU B 1 5 ? -19.25 -32.062 -9.117 1 53.78 5 LEU B CA 1
ATOM 1490 C C . LEU B 1 5 ? -18.219 -31.016 -9.523 1 53.78 5 LEU B C 1
ATOM 1492 O O . LEU B 1 5 ? -18.469 -29.812 -9.445 1 53.78 5 LEU B O 1
ATOM 1496 N N . PRO B 1 6 ? -16.875 -31.328 -9.555 1 62.03 6 PRO B N 1
ATOM 1497 C CA . PRO B 1 6 ? -15.711 -30.562 -9.977 1 62.03 6 PRO B CA 1
ATOM 1498 C C . PRO B 1 6 ? -16.047 -29.531 -11.055 1 62.03 6 PRO B C 1
ATOM 1500 O O . PRO B 1 6 ? -15.492 -28.438 -11.055 1 62.03 6 PRO B O 1
ATOM 1503 N N . ASN B 1 7 ? -17.188 -29.594 -11.625 1 87.06 7 ASN B N 1
ATOM 1504 C CA . ASN B 1 7 ? -17.531 -28.766 -12.773 1 87.06 7 ASN B CA 1
ATOM 1505 C C . ASN B 1 7 ? -18.219 -27.469 -12.352 1 87.06 7 ASN B C 1
ATOM 1507 O O . ASN B 1 7 ? -17.922 -26.391 -12.875 1 87.06 7 ASN B O 1
ATOM 1511 N N . ILE B 1 8 ? -18.844 -27.547 -11.094 1 92.5 8 ILE B N 1
ATOM 1512 C CA . ILE B 1 8 ? -19.609 -26.375 -10.688 1 92.5 8 ILE B CA 1
ATOM 1513 C C . ILE B 1 8 ? -18.688 -25.312 -10.102 1 92.5 8 ILE B C 1
ATOM 1515 O O . ILE B 1 8 ? -18.797 -24.125 -10.43 1 92.5 8 ILE B O 1
ATOM 1519 N N . ARG B 1 9 ? -17.781 -25.812 -9.273 1 94.44 9 ARG B N 1
ATOM 1520 C CA . ARG B 1 9 ? -16.828 -24.891 -8.648 1 94.44 9 ARG B CA 1
ATOM 1521 C C . ARG B 1 9 ? -16.047 -24.109 -9.703 1 94.44 9 ARG B C 1
ATOM 1523 O O . ARG B 1 9 ? -15.906 -22.891 -9.602 1 94.44 9 ARG B O 1
ATOM 1530 N N . GLU B 1 10 ? -15.609 -24.828 -10.633 1 94.25 10 GLU B N 1
ATOM 1531 C CA . GLU B 1 10 ? -14.828 -24.219 -11.703 1 94.25 10 GLU B CA 1
ATOM 1532 C C . GLU B 1 10 ? -15.688 -23.234 -12.508 1 94.25 10 GLU B C 1
ATOM 1534 O O . GLU B 1 10 ? -15.203 -22.172 -12.914 1 94.25 10 GLU B O 1
ATOM 1539 N N . ASN B 1 11 ? -16.875 -23.609 -12.688 1 95.12 11 ASN B N 1
ATOM 1540 C CA . ASN B 1 11 ? -17.781 -22.719 -13.406 1 95.12 11 ASN B CA 1
ATOM 1541 C C . ASN B 1 11 ? -18.016 -21.422 -12.648 1 95.12 11 ASN B C 1
ATOM 1543 O O . ASN B 1 11 ? -18.031 -20.344 -13.25 1 95.12 11 ASN B O 1
ATOM 1547 N N . ILE B 1 12 ? -18.156 -21.562 -11.391 1 96.62 12 ILE B N 1
ATOM 1548 C CA . ILE B 1 12 ? -18.359 -20.375 -10.555 1 96.62 12 ILE B CA 1
ATOM 1549 C C . ILE B 1 12 ? -17.125 -19.484 -10.641 1 96.62 12 ILE B C 1
ATOM 1551 O O . ILE B 1 12 ? -17.25 -18.266 -10.812 1 96.62 12 ILE B O 1
ATOM 1555 N N . LEU B 1 13 ? -15.992 -20.078 -10.578 1 95.69 13 LEU B N 1
ATOM 1556 C CA . LEU B 1 13 ? -14.742 -19.328 -10.641 1 95.69 13 LEU B CA 1
ATOM 1557 C C . LEU B 1 13 ? -14.602 -18.625 -11.984 1 95.69 13 LEU B C 1
ATOM 1559 O O . LEU B 1 13 ? -14.25 -17.438 -12.039 1 95.69 13 LEU B O 1
ATOM 1563 N N . GLU B 1 14 ? -14.93 -19.297 -13.023 1 94.88 14 GLU B N 1
ATOM 1564 C CA . GLU B 1 14 ? -14.789 -18.75 -14.367 1 94.88 14 GLU B CA 1
ATOM 1565 C C . GLU B 1 14 ? -15.766 -17.609 -14.609 1 94.88 14 GLU B C 1
ATOM 1567 O O . GLU B 1 14 ? -15.391 -16.562 -15.148 1 94.88 14 GLU B O 1
ATOM 1572 N N . GLU B 1 15 ? -16.984 -17.812 -14.227 1 95.62 15 GLU B N 1
ATOM 1573 C CA . GLU B 1 15 ? -17.984 -16.75 -14.383 1 95.62 15 GLU B CA 1
ATOM 1574 C C . GLU B 1 15 ? -17.656 -15.547 -13.508 1 95.62 15 GLU B C 1
ATOM 1576 O O . GLU B 1 15 ? -17.828 -14.406 -13.938 1 95.62 15 GLU B O 1
ATOM 1581 N N . GLY B 1 16 ? -17.281 -15.828 -12.297 1 95.19 16 GLY B N 1
ATOM 1582 C CA . GLY B 1 16 ? -16.859 -14.75 -11.422 1 95.19 16 GLY B CA 1
ATOM 1583 C C . GLY B 1 16 ? -15.711 -13.938 -11.984 1 95.19 16 GLY B C 1
ATOM 1584 O O . GLY B 1 16 ? -15.734 -12.703 -11.93 1 95.19 16 GLY B O 1
ATOM 1585 N N . LYS B 1 17 ? -14.742 -14.641 -12.484 1 93.62 17 LYS B N 1
ATOM 1586 C CA . LYS B 1 17 ? -13.594 -13.977 -13.094 1 93.62 17 LYS B CA 1
ATOM 1587 C C . LYS B 1 17 ? -14.023 -13.07 -14.25 1 93.62 17 LYS B C 1
ATOM 1589 O O . LYS B 1 17 ? -13.539 -11.945 -14.367 1 93.62 17 LYS B O 1
ATOM 1594 N N . LYS B 1 18 ? -14.898 -13.602 -15.016 1 93.38 18 LYS B N 1
ATOM 1595 C CA . LYS B 1 18 ? -15.422 -12.82 -16.125 1 93.38 18 LYS B CA 1
ATOM 1596 C C . LYS B 1 18 ? -16.047 -11.516 -15.648 1 93.38 18 LYS B C 1
ATOM 1598 O O . LYS B 1 18 ? -15.797 -10.453 -16.219 1 93.38 18 LYS B O 1
ATOM 1603 N N . VAL B 1 19 ? -16.828 -11.617 -14.664 1 92.62 19 VAL B N 1
ATOM 1604 C CA . VAL B 1 19 ? -17.516 -10.438 -14.133 1 92.62 19 VAL B CA 1
ATOM 1605 C C . VAL B 1 19 ? -16.484 -9.477 -13.547 1 92.62 19 VAL B C 1
ATOM 1607 O O . VAL B 1 19 ? -16.516 -8.273 -13.82 1 92.62 19 VAL B O 1
ATOM 1610 N N . LEU B 1 20 ? -15.57 -10.016 -12.844 1 90.31 20 LEU B N 1
ATOM 1611 C CA . LEU B 1 20 ? -14.578 -9.195 -12.164 1 90.31 20 LEU B CA 1
ATOM 1612 C C . LEU B 1 20 ? -13.688 -8.461 -13.164 1 90.31 20 LEU B C 1
ATOM 1614 O O . LEU B 1 20 ? -13.383 -7.281 -12.977 1 90.31 20 LEU B O 1
ATOM 1618 N N . THR B 1 21 ? -13.281 -9.133 -14.156 1 88.56 21 THR B N 1
ATOM 1619 C CA . THR B 1 21 ? -12.32 -8.578 -15.102 1 88.56 21 THR B CA 1
ATOM 1620 C C . THR B 1 21 ? -13 -7.617 -16.078 1 88.56 21 THR B C 1
ATOM 1622 O O . THR B 1 21 ? -12.391 -6.652 -16.531 1 88.56 21 THR B O 1
ATOM 1625 N N . ASN B 1 22 ? -14.312 -7.797 -16.266 1 87.5 22 ASN B N 1
ATOM 1626 C CA . ASN B 1 22 ? -15.016 -6.988 -17.25 1 87.5 22 ASN B CA 1
ATOM 1627 C C . ASN B 1 22 ? -15.773 -5.836 -16.594 1 87.5 22 ASN B C 1
ATOM 1629 O O . ASN B 1 22 ? -15.906 -4.762 -17.188 1 87.5 22 ASN B O 1
ATOM 1633 N N . TYR B 1 23 ? -16.234 -6.129 -15.352 1 84.31 23 TYR B N 1
ATOM 1634 C CA . TYR B 1 23 ? -17.141 -5.148 -14.781 1 84.31 23 TYR B CA 1
ATOM 1635 C C . TYR B 1 23 ? -16.656 -4.688 -13.406 1 84.31 23 TYR B C 1
ATOM 1637 O O . TYR B 1 23 ? -17.078 -3.641 -12.914 1 84.31 23 TYR B O 1
ATOM 1645 N N . GLY B 1 24 ? -15.781 -5.441 -12.867 1 83.06 24 GLY B N 1
ATOM 1646 C CA . GLY B 1 24 ? -15.203 -4.992 -11.609 1 83.06 24 GLY B CA 1
ATOM 1647 C C . GLY B 1 24 ? -15.898 -5.57 -10.391 1 83.06 24 GLY B C 1
ATOM 1648 O O . GLY B 1 24 ? -16.859 -6.332 -10.523 1 83.06 24 GLY B O 1
ATOM 1649 N N . TYR B 1 25 ? -15.43 -5.238 -9.219 1 82.88 25 TYR B N 1
ATOM 1650 C CA . TYR B 1 25 ? -15.828 -5.793 -7.926 1 82.88 25 TYR B CA 1
ATOM 1651 C C . TYR B 1 25 ? -17.297 -5.5 -7.637 1 82.88 25 TYR B C 1
ATOM 1653 O O . TYR B 1 25 ? -18.047 -6.391 -7.238 1 82.88 25 TYR B O 1
ATOM 1661 N N . ASP B 1 26 ? -17.672 -4.281 -7.879 1 80.25 26 ASP B N 1
ATOM 1662 C CA . ASP B 1 26 ? -18.984 -3.809 -7.473 1 80.25 26 ASP B CA 1
ATOM 1663 C C . ASP B 1 26 ? -20.094 -4.465 -8.305 1 80.25 26 ASP B C 1
ATOM 1665 O O . ASP B 1 26 ? -21.25 -4.492 -7.898 1 80.25 26 ASP B O 1
ATOM 1669 N N . CYS B 1 27 ? -19.719 -5.035 -9.312 1 87.25 27 CYS B N 1
ATOM 1670 C CA . CYS B 1 27 ? -20.703 -5.598 -10.219 1 87.25 27 CYS B CA 1
ATOM 1671 C C . CYS B 1 27 ? -20.875 -7.094 -9.992 1 87.25 27 CYS B C 1
ATOM 1673 O O . CYS B 1 27 ? -21.734 -7.73 -10.609 1 87.25 27 CYS B O 1
ATOM 1675 N N . LEU B 1 28 ? -20.062 -7.613 -9.148 1 91.44 28 LEU B N 1
ATOM 1676 C CA . LEU B 1 28 ? -20.219 -9.031 -8.852 1 91.44 28 LEU B CA 1
ATOM 1677 C C . LEU B 1 28 ? -21.359 -9.266 -7.867 1 91.44 28 LEU B C 1
ATOM 1679 O O . LEU B 1 28 ? -21.281 -8.852 -6.707 1 91.44 28 LEU B O 1
ATOM 1683 N N . ASN B 1 29 ? -22.391 -9.875 -8.367 1 94.19 29 ASN B N 1
ATOM 1684 C CA . ASN B 1 29 ? -23.594 -10.203 -7.598 1 94.19 29 ASN B CA 1
ATOM 1685 C C . ASN B 1 29 ? -23.812 -11.711 -7.516 1 94.19 29 ASN B C 1
ATOM 1687 O O . ASN B 1 29 ? -23.906 -12.383 -8.547 1 94.19 29 ASN B O 1
ATOM 1691 N N . ILE B 1 30 ? -24.031 -12.18 -6.312 1 95.75 30 ILE B N 1
ATOM 1692 C CA . ILE B 1 30 ? -24.078 -13.617 -6.09 1 95.75 30 ILE B CA 1
ATOM 1693 C C . ILE B 1 30 ? -25.328 -14.195 -6.75 1 95.75 30 ILE B C 1
ATOM 1695 O O . ILE B 1 30 ? -25.281 -15.273 -7.348 1 95.75 30 ILE B O 1
ATOM 1699 N N . ARG B 1 31 ? -26.391 -13.43 -6.617 1 96 31 ARG B N 1
ATOM 1700 C CA . ARG B 1 31 ? -27.625 -13.906 -7.223 1 96 31 ARG B CA 1
ATOM 1701 C C . ARG B 1 31 ? -27.484 -14.031 -8.734 1 96 31 ARG B C 1
ATOM 1703 O O . ARG B 1 31 ? -27.812 -15.062 -9.312 1 96 31 ARG B O 1
ATOM 1710 N N . THR B 1 32 ? -26.938 -13.07 -9.391 1 96.19 32 THR B N 1
ATOM 1711 C CA . THR B 1 32 ? -26.734 -13.062 -10.828 1 96.19 32 THR B CA 1
ATOM 1712 C C . THR B 1 32 ? -25.703 -14.109 -11.242 1 96.19 32 THR B C 1
ATOM 1714 O O . THR B 1 32 ? -25.875 -14.797 -12.25 1 96.19 32 THR B O 1
ATOM 1717 N N . LEU B 1 33 ? -24.656 -14.242 -10.477 1 96.75 33 LEU B N 1
ATOM 1718 C CA . LEU B 1 33 ? -23.609 -15.211 -10.758 1 96.75 33 LEU B CA 1
ATOM 1719 C C . LEU B 1 33 ? -24.156 -16.641 -10.711 1 96.75 33 LEU B C 1
ATOM 1721 O O . LEU B 1 33 ? -23.875 -17.438 -11.594 1 96.75 33 LEU B O 1
ATOM 1725 N N . ALA B 1 34 ? -24.938 -16.891 -9.664 1 96.75 34 ALA B N 1
ATOM 1726 C CA . ALA B 1 34 ? -25.562 -18.219 -9.539 1 96.75 34 ALA B CA 1
ATOM 1727 C C . ALA B 1 34 ? -26.469 -18.516 -10.734 1 96.75 34 ALA B C 1
ATOM 1729 O O . ALA B 1 34 ? -26.406 -19.609 -11.297 1 96.75 34 ALA B O 1
ATOM 1730 N N . LYS B 1 35 ? -27.203 -17.531 -11.094 1 96.44 35 LYS B N 1
ATOM 1731 C CA . LYS B 1 35 ? -28.078 -17.656 -12.25 1 96.44 35 LYS B CA 1
ATOM 1732 C C . LYS B 1 35 ? -27.281 -17.953 -13.516 1 96.44 35 LYS B C 1
ATOM 1734 O O . LYS B 1 35 ? -27.641 -18.859 -14.281 1 96.44 35 LYS B O 1
ATOM 1739 N N . ASN B 1 36 ? -26.234 -17.297 -13.711 1 95.25 36 ASN B N 1
ATOM 1740 C CA . ASN B 1 36 ? -25.391 -17.469 -14.883 1 95.25 36 ASN B CA 1
ATOM 1741 C C . ASN B 1 36 ? -24.766 -18.875 -14.922 1 95.25 36 ASN B C 1
ATOM 1743 O O . ASN B 1 36 ? -24.516 -19.422 -15.992 1 95.25 36 ASN B O 1
ATOM 1747 N N . CYS B 1 37 ? -24.531 -19.391 -13.773 1 96.06 37 CYS B N 1
ATOM 1748 C CA . CYS B 1 37 ? -23.953 -20.734 -13.656 1 96.06 37 CYS B CA 1
ATOM 1749 C C . CYS B 1 37 ? -25.047 -21.797 -13.641 1 96.06 37 CYS B C 1
ATOM 1751 O O . CYS B 1 37 ? -24.75 -22.984 -13.523 1 96.06 37 CYS B O 1
ATOM 1753 N N . ASN B 1 38 ? -26.234 -21.328 -13.656 1 95.94 38 ASN B N 1
ATOM 1754 C CA . ASN B 1 38 ? -27.375 -22.234 -13.648 1 95.94 38 ASN B CA 1
ATOM 1755 C C . ASN B 1 38 ? -27.438 -23.062 -12.375 1 95.94 38 ASN B C 1
ATOM 1757 O O . ASN B 1 38 ? -27.625 -24.281 -12.43 1 95.94 38 ASN B O 1
ATOM 1761 N N . ILE B 1 39 ? -27.203 -22.422 -11.344 1 96.25 39 ILE B N 1
ATOM 1762 C CA . ILE B 1 39 ? -27.297 -23.062 -10.039 1 96.25 39 ILE B CA 1
ATOM 1763 C C . ILE B 1 39 ? -28.125 -22.203 -9.086 1 96.25 39 ILE B C 1
ATOM 1765 O O . ILE B 1 39 ? -28.359 -21.016 -9.359 1 96.25 39 ILE B O 1
ATOM 1769 N N . GLY B 1 40 ? -28.609 -22.828 -8.016 1 95 40 GLY B N 1
ATOM 1770 C CA . GLY B 1 40 ? -29.266 -22.078 -6.957 1 95 40 GLY B CA 1
ATOM 1771 C C . GLY B 1 40 ? -28.297 -21.312 -6.074 1 95 40 GLY B C 1
ATOM 1772 O O . GLY B 1 40 ? -27.125 -21.703 -5.957 1 95 40 GLY B O 1
ATOM 1773 N N . ILE B 1 41 ? -28.828 -20.266 -5.438 1 95.19 41 ILE B N 1
ATOM 1774 C CA . ILE B 1 41 ? -28.031 -19.469 -4.531 1 95.19 41 ILE B CA 1
ATOM 1775 C C . ILE B 1 41 ? -27.484 -20.328 -3.398 1 95.19 41 ILE B C 1
ATOM 1777 O O . ILE B 1 41 ? -26.344 -20.172 -2.969 1 95.19 41 ILE B O 1
ATOM 1781 N N . GLY B 1 42 ? -28.25 -21.266 -2.928 1 95.69 42 GLY B N 1
ATOM 1782 C CA . GLY B 1 42 ? -27.812 -22.188 -1.884 1 95.69 42 GLY B CA 1
ATOM 1783 C C . GLY B 1 42 ? -26.641 -23.062 -2.305 1 95.69 42 GLY B C 1
ATOM 1784 O O . GLY B 1 42 ? -25.734 -23.328 -1.509 1 95.69 42 GLY B O 1
ATOM 1785 N N . THR B 1 43 ? -26.766 -23.484 -3.527 1 94.88 43 THR B N 1
ATOM 1786 C CA . THR B 1 43 ? -25.688 -24.297 -4.074 1 94.88 43 THR B CA 1
ATOM 1787 C C . THR B 1 43 ? -24.391 -23.5 -4.121 1 94.88 43 THR B C 1
ATOM 1789 O O . THR B 1 43 ? -23.312 -24.031 -3.852 1 94.88 43 THR B O 1
ATOM 1792 N N . PHE B 1 44 ? -24.453 -22.203 -4.5 1 96.44 44 PHE B N 1
ATOM 1793 C CA . PHE B 1 44 ? -23.281 -21.344 -4.492 1 96.44 44 PHE B CA 1
ATOM 1794 C C . PHE B 1 44 ? -22.578 -21.391 -3.141 1 96.44 44 PHE B C 1
ATOM 1796 O O . PHE B 1 44 ? -21.359 -21.578 -3.076 1 96.44 44 PHE B O 1
ATOM 1803 N N . TYR B 1 45 ? -23.328 -21.391 -2.104 1 95.69 45 TYR B N 1
ATOM 1804 C CA . TYR B 1 45 ? -22.781 -21.25 -0.757 1 95.69 45 TYR B CA 1
ATOM 1805 C C . TYR B 1 45 ? -22.234 -22.594 -0.262 1 95.69 45 TYR B C 1
ATOM 1807 O O . TYR B 1 45 ? -21.531 -22.641 0.743 1 95.69 45 TYR B O 1
ATOM 1815 N N . ASN B 1 46 ? -22.531 -23.672 -1.008 1 95.44 46 ASN B N 1
ATOM 1816 C CA . ASN B 1 46 ? -21.844 -24.938 -0.752 1 95.44 46 ASN B CA 1
ATOM 1817 C C . ASN B 1 46 ? -20.375 -24.875 -1.125 1 95.44 46 ASN B C 1
ATOM 1819 O O . ASN B 1 46 ? -19.562 -25.656 -0.617 1 95.44 46 ASN B O 1
ATOM 1823 N N . TYR B 1 47 ? -20.125 -23.938 -1.964 1 95.06 47 TYR B N 1
ATOM 1824 C CA . TYR B 1 47 ? -18.781 -23.875 -2.49 1 95.06 47 TYR B CA 1
ATOM 1825 C C . TYR B 1 47 ? -18.016 -22.672 -1.93 1 95.06 47 TYR B C 1
ATOM 1827 O O . TYR B 1 47 ? -16.828 -22.75 -1.661 1 95.06 47 TYR B O 1
ATOM 1835 N N . PHE B 1 48 ? -18.688 -21.547 -1.861 1 95.88 48 PHE B N 1
ATOM 1836 C CA . PHE B 1 48 ? -18.078 -20.328 -1.359 1 95.88 48 PHE B CA 1
ATOM 1837 C C . PHE B 1 48 ? -18.938 -19.703 -0.277 1 95.88 48 PHE B C 1
ATOM 1839 O O . PHE B 1 48 ? -20.094 -19.375 -0.519 1 95.88 48 PHE B O 1
ATOM 1846 N N . SER B 1 49 ? -18.281 -19.438 0.835 1 93.94 49 SER B N 1
ATOM 1847 C CA . SER B 1 49 ? -19.016 -18.953 2.002 1 93.94 49 SER B CA 1
ATOM 1848 C C . SER B 1 49 ? -19.484 -17.516 1.804 1 93.94 49 SER B C 1
ATOM 1850 O O . SER B 1 49 ? -20.438 -17.078 2.432 1 93.94 49 SER B O 1
ATOM 1852 N N . ASN B 1 50 ? -18.75 -16.75 1.058 1 90.81 50 ASN B N 1
ATOM 1853 C CA . ASN B 1 50 ? -19.125 -15.383 0.75 1 90.81 50 ASN B CA 1
ATOM 1854 C C . ASN B 1 50 ? -18.422 -14.875 -0.506 1 90.81 50 ASN B C 1
ATOM 1856 O O . ASN B 1 50 ? -17.562 -15.562 -1.062 1 90.81 50 ASN B O 1
ATOM 1860 N N . LYS B 1 51 ? -18.766 -13.68 -0.884 1 89.88 51 LYS B N 1
ATOM 1861 C CA . LYS B 1 51 ? -18.266 -13.047 -2.102 1 89.88 51 LYS B CA 1
ATOM 1862 C C . LYS B 1 51 ? -16.75 -12.852 -2.043 1 89.88 51 LYS B C 1
ATOM 1864 O O . LYS B 1 51 ? -16.062 -13.086 -3.029 1 89.88 51 LYS B O 1
ATOM 1869 N N . ASP B 1 52 ? -16.234 -12.555 -0.9 1 86.94 52 ASP B N 1
ATOM 1870 C CA . ASP B 1 52 ? -14.812 -12.273 -0.749 1 86.94 52 ASP B CA 1
ATOM 1871 C C . ASP B 1 52 ? -13.977 -13.539 -0.918 1 86.94 52 ASP B C 1
ATOM 1873 O O . ASP B 1 52 ? -12.914 -13.516 -1.536 1 86.94 52 ASP B O 1
ATOM 1877 N N . LYS B 1 53 ? -14.453 -14.562 -0.432 1 90.44 53 LYS B N 1
ATOM 1878 C CA . LYS B 1 53 ? -13.742 -15.828 -0.571 1 90.44 53 LYS B CA 1
ATOM 1879 C C . LYS B 1 53 ? -13.656 -16.25 -2.035 1 90.44 53 LYS B C 1
ATOM 1881 O O . LYS B 1 53 ? -12.633 -16.797 -2.473 1 90.44 53 LYS B O 1
ATOM 1886 N N . LEU B 1 54 ? -14.766 -16.047 -2.748 1 93.69 54 LEU B N 1
ATOM 1887 C CA . LEU B 1 54 ? -14.75 -16.312 -4.184 1 93.69 54 LEU B CA 1
ATOM 1888 C C . LEU B 1 54 ? -13.703 -15.445 -4.883 1 93.69 54 LEU B C 1
ATOM 1890 O O . LEU B 1 54 ? -12.883 -15.961 -5.648 1 93.69 54 LEU B O 1
ATOM 1894 N N . ILE B 1 55 ? -13.688 -14.211 -4.602 1 91.25 55 ILE B N 1
ATOM 1895 C CA . ILE B 1 55 ? -12.805 -13.242 -5.25 1 91.25 55 ILE B CA 1
ATOM 1896 C C . ILE B 1 55 ? -11.352 -13.594 -4.945 1 91.25 55 ILE B C 1
ATOM 1898 O O . ILE B 1 55 ? -10.508 -13.602 -5.848 1 91.25 55 ILE B O 1
ATOM 1902 N N . ILE B 1 56 ? -11.094 -13.883 -3.717 1 89.25 56 ILE B N 1
ATOM 1903 C CA . ILE B 1 56 ? -9.75 -14.242 -3.289 1 89.25 56 ILE B CA 1
ATOM 1904 C C . ILE B 1 56 ? -9.273 -15.477 -4.062 1 89.25 56 ILE B C 1
ATOM 1906 O O . ILE B 1 56 ? -8.148 -15.5 -4.562 1 89.25 56 ILE B O 1
ATOM 1910 N N . GLU B 1 57 ? -10.133 -16.406 -4.191 1 90.94 57 GLU B N 1
ATOM 1911 C CA . GLU B 1 57 ? -9.766 -17.625 -4.891 1 90.94 57 GLU B CA 1
ATOM 1912 C C . GLU B 1 57 ? -9.516 -17.359 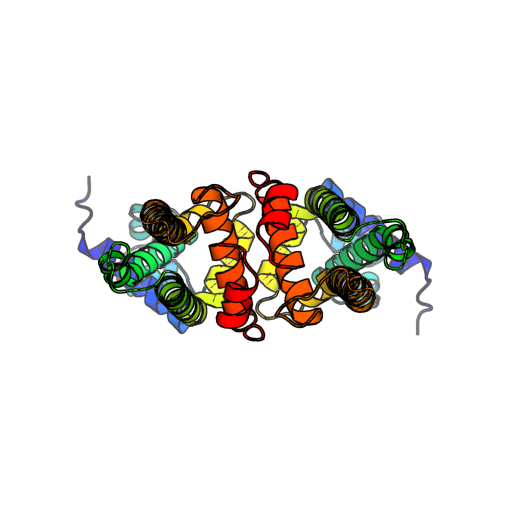-6.375 1 90.94 57 GLU B C 1
ATOM 1914 O O . GLU B 1 57 ? -8.617 -17.953 -6.977 1 90.94 57 GLU B O 1
ATOM 1919 N N . ILE B 1 58 ? -10.312 -16.547 -6.922 1 92.12 58 ILE B N 1
ATOM 1920 C CA . ILE B 1 58 ? -10.141 -16.188 -8.32 1 92.12 58 ILE B CA 1
ATOM 1921 C C . ILE B 1 58 ? -8.766 -15.531 -8.523 1 92.12 58 ILE B C 1
ATOM 1923 O O . ILE B 1 58 ? -8.008 -15.938 -9.398 1 92.12 58 ILE B O 1
ATOM 1927 N N . ILE B 1 59 ? -8.453 -14.617 -7.707 1 88.69 59 ILE B N 1
ATOM 1928 C CA . ILE B 1 59 ? -7.203 -13.875 -7.812 1 88.69 59 ILE B CA 1
ATOM 1929 C C . ILE B 1 59 ? -6.02 -14.805 -7.547 1 88.69 59 ILE B C 1
ATOM 1931 O O . ILE B 1 59 ? -5.035 -14.797 -8.289 1 88.69 59 ILE B O 1
ATOM 1935 N N . ARG B 1 60 ? -6.148 -15.523 -6.523 1 87.31 60 ARG B N 1
ATOM 1936 C CA . ARG B 1 60 ? -5.086 -16.469 -6.176 1 87.31 60 ARG B CA 1
ATOM 1937 C C . ARG B 1 60 ? -4.809 -17.422 -7.32 1 87.31 60 ARG B C 1
ATOM 1939 O O . ARG B 1 60 ? -3.65 -17.703 -7.648 1 87.31 60 ARG B O 1
ATOM 1946 N N . THR B 1 61 ? -5.852 -17.938 -7.883 1 87.56 61 THR B N 1
ATOM 1947 C CA . THR B 1 61 ? -5.719 -18.875 -8.992 1 87.56 61 THR B CA 1
ATOM 1948 C C . THR B 1 61 ? -5.062 -18.219 -10.195 1 87.56 61 THR B C 1
ATOM 1950 O O . THR B 1 61 ? -4.199 -18.797 -10.844 1 87.56 61 THR B O 1
ATOM 1953 N N . ASP B 1 62 ? -5.473 -17.047 -10.445 1 87.38 62 ASP B N 1
ATOM 1954 C CA . ASP B 1 62 ? -4.895 -16.312 -11.562 1 87.38 62 ASP B CA 1
ATOM 1955 C C . ASP B 1 62 ? -3.412 -16.031 -11.328 1 87.38 62 ASP B C 1
ATOM 1957 O O . ASP B 1 62 ? -2.596 -16.156 -12.25 1 87.38 62 ASP B O 1
ATOM 1961 N N . TRP B 1 63 ? -3.055 -15.695 -10.141 1 86.56 63 TRP B N 1
ATOM 1962 C CA . TRP B 1 63 ? -1.659 -15.461 -9.781 1 86.56 63 TRP B CA 1
ATOM 1963 C C . TRP B 1 63 ? -0.84 -16.734 -9.922 1 86.56 63 TRP B C 1
ATOM 1965 O O . TRP B 1 63 ? 0.268 -16.719 -10.461 1 86.56 63 TRP B O 1
ATOM 1975 N N . ALA B 1 64 ? -1.397 -17.75 -9.414 1 85.94 64 ALA B N 1
ATOM 1976 C CA . ALA B 1 64 ? -0.699 -19.031 -9.477 1 85.94 64 ALA B CA 1
ATOM 1977 C C . ALA B 1 64 ? -0.406 -19.422 -10.914 1 85.94 64 ALA B C 1
ATOM 1979 O O . ALA B 1 64 ? 0.688 -19.906 -11.227 1 85.94 64 ALA B O 1
ATOM 1980 N N . LYS B 1 65 ? -1.349 -19.172 -11.719 1 88.75 65 LYS B N 1
ATOM 1981 C CA . LYS B 1 65 ? -1.169 -19.484 -13.133 1 88.75 65 LYS B CA 1
ATOM 1982 C C . LYS B 1 65 ? -0.111 -18.594 -13.766 1 88.75 65 LYS B C 1
ATOM 1984 O O . LYS B 1 65 ? 0.719 -19.062 -14.555 1 88.75 65 LYS B O 1
ATOM 1989 N N . ALA B 1 66 ? -0.163 -17.359 -13.406 1 88.94 66 ALA B N 1
ATOM 1990 C CA . ALA B 1 66 ? 0.778 -16.391 -13.953 1 88.94 66 ALA B CA 1
ATOM 1991 C C . ALA B 1 66 ? 2.211 -16.719 -13.547 1 88.94 66 ALA B C 1
ATOM 1993 O O . ALA B 1 66 ? 3.154 -16.453 -14.289 1 88.94 66 ALA B O 1
ATOM 1994 N N . LEU B 1 67 ? 2.408 -17.391 -12.438 1 92.62 67 LEU B N 1
ATOM 1995 C CA . LEU B 1 67 ? 3.73 -17.641 -11.867 1 92.62 67 LEU B CA 1
ATOM 1996 C C . LEU B 1 67 ? 4.332 -18.922 -12.414 1 92.62 67 LEU B C 1
ATOM 1998 O O . LEU B 1 67 ? 5.523 -19.188 -12.242 1 92.62 67 LEU B O 1
ATOM 2002 N N . ILE B 1 68 ? 3.531 -19.734 -13.102 1 93.12 68 ILE B N 1
ATOM 2003 C CA . ILE B 1 68 ? 3.982 -21.047 -13.57 1 93.12 68 ILE B CA 1
ATOM 2004 C C . ILE B 1 68 ? 5.23 -20.875 -14.438 1 93.12 68 ILE B C 1
ATOM 2006 O O . ILE B 1 68 ? 6.262 -21.5 -14.172 1 93.12 68 ILE B O 1
ATOM 2010 N N . PRO B 1 69 ? 5.18 -20.016 -15.469 1 92.69 69 PRO B N 1
ATOM 2011 C CA . PRO B 1 69 ? 6.398 -19.828 -16.25 1 92.69 69 PRO B CA 1
ATOM 2012 C C . PRO B 1 69 ? 7.551 -19.234 -15.445 1 92.69 69 PRO B C 1
ATOM 2014 O O . PRO B 1 69 ? 8.711 -19.578 -15.672 1 92.69 69 PRO B O 1
ATOM 2017 N N . PHE B 1 70 ? 7.281 -18.422 -14.516 1 95 70 PHE B N 1
ATOM 2018 C CA . PHE B 1 70 ? 8.312 -17.781 -13.703 1 95 70 PHE B CA 1
ATOM 2019 C C . PHE B 1 70 ? 9.008 -18.812 -12.812 1 95 70 PHE B C 1
ATOM 2021 O O . PHE B 1 70 ? 10.227 -18.734 -12.609 1 95 70 PHE B O 1
ATOM 2028 N N . ASN B 1 71 ? 8.227 -19.734 -12.32 1 92.75 71 ASN B N 1
ATOM 2029 C 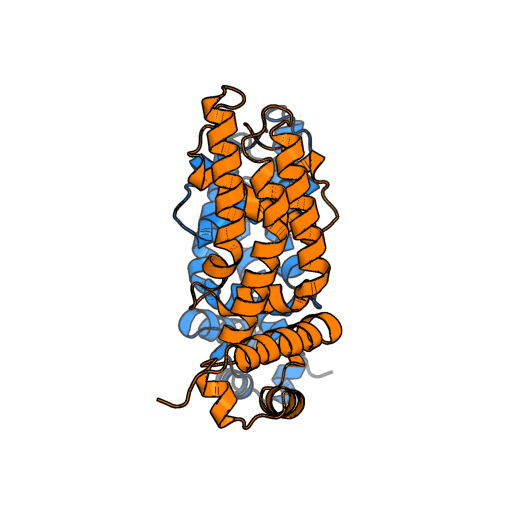CA . ASN B 1 71 ? 8.781 -20.75 -11.438 1 92.75 71 ASN B CA 1
ATOM 2030 C C . ASN B 1 71 ? 9.844 -21.594 -12.148 1 92.75 71 ASN B C 1
ATOM 2032 O O . ASN B 1 71 ? 10.75 -22.125 -11.5 1 92.75 71 ASN B O 1
ATOM 2036 N N . LYS B 1 72 ? 9.727 -21.578 -13.453 1 93.56 72 LYS B N 1
ATOM 2037 C CA . LYS B 1 72 ? 10.68 -22.375 -14.227 1 93.56 72 LYS B CA 1
ATOM 2038 C C . LYS B 1 72 ? 12.031 -21.672 -14.32 1 93.56 72 LYS B C 1
ATOM 2040 O O . LYS B 1 72 ? 13.055 -22.297 -14.602 1 93.56 72 LYS B O 1
ATOM 2045 N N . ILE B 1 73 ? 12.078 -20.375 -14.016 1 94.56 73 ILE B N 1
ATOM 2046 C CA . ILE B 1 73 ? 13.328 -19.656 -14.258 1 94.56 73 ILE B CA 1
ATOM 2047 C C . ILE B 1 73 ? 13.922 -19.203 -12.93 1 94.56 73 ILE B C 1
ATOM 2049 O O . ILE B 1 73 ? 15.023 -18.641 -12.898 1 94.56 73 ILE B O 1
ATOM 2053 N N . ILE B 1 74 ? 13.32 -19.422 -11.859 1 95.44 74 ILE B N 1
ATOM 2054 C CA . ILE B 1 74 ? 13.758 -18.953 -10.547 1 95.44 74 ILE B CA 1
ATOM 2055 C C . ILE B 1 74 ? 15.188 -19.438 -10.289 1 95.44 74 ILE B C 1
ATOM 2057 O O . ILE B 1 74 ? 16.031 -18.656 -9.844 1 95.44 74 ILE B O 1
ATOM 2061 N N . ASN B 1 75 ? 15.43 -20.688 -10.586 1 93.81 75 ASN B N 1
ATOM 2062 C CA . ASN B 1 75 ? 16.734 -21.266 -10.289 1 93.81 75 ASN B CA 1
ATOM 2063 C C . ASN B 1 75 ? 17.609 -21.359 -11.531 1 93.81 75 ASN B C 1
ATOM 2065 O O . ASN B 1 75 ? 18.641 -22.031 -11.531 1 93.81 75 ASN B O 1
ATOM 2069 N N . SER B 1 76 ? 17.156 -20.688 -12.57 1 95.19 76 SER B N 1
ATOM 2070 C CA . SER B 1 76 ? 17.938 -20.703 -13.805 1 95.19 76 SER B CA 1
ATOM 2071 C C . SER B 1 76 ? 19.172 -19.812 -13.695 1 95.19 76 SER B C 1
ATOM 2073 O O . SER B 1 76 ? 19.047 -18.625 -13.367 1 95.19 76 SER B O 1
ATOM 2075 N N . PRO B 1 77 ? 20.328 -20.281 -13.984 1 94.31 77 PRO B N 1
ATOM 2076 C CA . PRO B 1 77 ? 21.547 -19.453 -13.945 1 94.31 77 PRO B CA 1
ATOM 2077 C C . PRO B 1 77 ? 21.641 -18.484 -15.117 1 94.31 77 PRO B C 1
ATOM 2079 O O . PRO B 1 77 ? 22.484 -17.594 -15.125 1 94.31 77 PRO B O 1
ATOM 2082 N N . ASP B 1 78 ? 20.719 -18.609 -16 1 95 78 ASP B N 1
ATOM 2083 C CA . ASP B 1 78 ? 20.812 -17.844 -17.234 1 95 78 ASP B CA 1
ATOM 2084 C C . ASP B 1 78 ? 20.266 -16.438 -17.062 1 95 78 ASP B C 1
ATOM 2086 O O . ASP B 1 78 ? 20.5 -15.562 -17.891 1 95 78 ASP B O 1
ATOM 2090 N N . TYR B 1 79 ? 19.641 -16.219 -16.031 1 96.75 79 TYR B N 1
ATOM 2091 C CA . TYR B 1 79 ? 18.984 -14.938 -15.836 1 96.75 79 TYR B CA 1
ATOM 2092 C C . TYR B 1 79 ? 19.469 -14.25 -14.57 1 96.75 79 TYR B C 1
ATOM 2094 O O . TYR B 1 79 ? 19.703 -14.898 -13.547 1 96.75 79 TYR B O 1
ATOM 2102 N N . THR B 1 80 ? 19.703 -12.984 -14.727 1 96.94 80 THR B N 1
ATOM 2103 C CA . THR B 1 80 ? 20.125 -12.172 -13.586 1 96.94 80 THR B CA 1
ATOM 2104 C C . THR B 1 80 ? 18.969 -11.945 -12.617 1 96.94 80 THR B C 1
ATOM 2106 O O . THR B 1 80 ? 17.812 -12.141 -12.977 1 96.94 80 THR B O 1
ATOM 2109 N N . LEU B 1 81 ? 19.297 -11.578 -11.414 1 97.75 81 LEU B N 1
ATOM 2110 C CA . LEU B 1 81 ? 18.266 -11.195 -10.445 1 97.75 81 LEU B CA 1
ATOM 2111 C C . LEU B 1 81 ? 17.391 -10.078 -11.008 1 97.75 81 LEU B C 1
ATOM 2113 O O . LEU B 1 81 ? 16.172 -10.148 -10.922 1 97.75 81 LEU B O 1
ATOM 2117 N N . LYS B 1 82 ? 18.047 -9.086 -11.602 1 97.62 82 LYS B N 1
ATOM 2118 C CA . LYS B 1 82 ? 17.344 -7.934 -12.164 1 97.62 82 LYS B CA 1
ATOM 2119 C C . LYS B 1 82 ? 16.297 -8.375 -13.188 1 97.62 82 LYS B C 1
ATOM 2121 O O . LYS B 1 82 ? 15.156 -7.906 -13.164 1 97.62 82 LYS B O 1
ATOM 2126 N N . TYR B 1 83 ? 16.688 -9.234 -14.039 1 97.69 83 TYR B N 1
ATOM 2127 C CA . TYR B 1 83 ? 15.789 -9.727 -15.07 1 97.69 83 TYR B CA 1
ATOM 2128 C C . TYR B 1 83 ? 14.609 -10.469 -14.461 1 97.69 83 TYR B C 1
ATOM 2130 O O . TYR B 1 83 ? 13.461 -10.242 -14.852 1 97.69 83 TYR B O 1
ATOM 2138 N N . LYS B 1 84 ? 14.883 -11.328 -13.562 1 97.75 84 LYS B N 1
ATOM 2139 C CA . LYS B 1 84 ? 13.836 -12.117 -12.914 1 97.75 84 LYS B CA 1
ATOM 2140 C C . LYS B 1 84 ? 12.844 -11.211 -12.188 1 97.75 84 LYS B C 1
ATOM 2142 O O . LYS B 1 84 ? 11.625 -11.391 -12.312 1 97.75 84 LYS B O 1
ATOM 2147 N N . LEU B 1 85 ? 13.289 -10.188 -11.453 1 97.81 85 LEU B N 1
ATOM 2148 C CA . LEU B 1 85 ? 12.414 -9.25 -10.758 1 97.81 85 LEU B CA 1
ATOM 2149 C C . LEU B 1 85 ? 11.617 -8.414 -11.75 1 97.81 85 LEU B C 1
ATOM 2151 O O . LEU B 1 85 ? 10.469 -8.055 -11.484 1 97.81 85 LEU B O 1
ATOM 2155 N N . LYS B 1 86 ? 12.18 -8.141 -12.859 1 97.88 86 LYS B N 1
ATOM 2156 C CA . LYS B 1 86 ? 11.469 -7.41 -13.906 1 97.88 86 LYS B CA 1
ATOM 2157 C C . LYS B 1 86 ? 10.281 -8.219 -14.43 1 97.88 86 LYS B C 1
ATOM 2159 O O . LYS B 1 86 ? 9.219 -7.656 -14.711 1 97.88 86 LYS B O 1
ATOM 2164 N N . ILE B 1 87 ? 10.477 -9.477 -14.602 1 96.69 87 ILE B N 1
ATOM 2165 C CA . ILE B 1 87 ? 9.383 -10.344 -15.031 1 96.69 87 ILE B CA 1
ATOM 2166 C C . ILE B 1 87 ? 8.25 -10.273 -14.016 1 96.69 87 ILE B C 1
ATOM 2168 O O . ILE B 1 87 ? 7.078 -10.156 -14.391 1 96.69 87 ILE B O 1
ATOM 2172 N N . ILE B 1 88 ? 8.594 -10.336 -12.758 1 95.75 88 ILE B N 1
ATOM 2173 C CA . ILE B 1 88 ? 7.598 -10.25 -11.695 1 95.75 88 ILE B CA 1
ATOM 2174 C C . ILE B 1 88 ? 6.875 -8.906 -11.773 1 95.75 88 ILE B C 1
ATOM 2176 O O . ILE B 1 88 ? 5.648 -8.844 -11.672 1 95.75 88 ILE B O 1
ATOM 2180 N N . TYR B 1 89 ? 7.625 -7.871 -11.969 1 96.62 89 TYR B N 1
ATOM 2181 C CA . TYR B 1 89 ? 7.035 -6.543 -12.125 1 96.62 89 TYR B CA 1
ATOM 2182 C C . TYR B 1 89 ? 6.027 -6.523 -13.266 1 96.62 89 TYR B C 1
ATOM 2184 O O . TYR B 1 89 ? 4.914 -6.02 -13.109 1 96.62 89 TYR B O 1
ATOM 2192 N N . ASN B 1 90 ? 6.426 -7.047 -14.406 1 95.25 90 ASN B N 1
ATOM 2193 C CA . ASN B 1 90 ? 5.547 -7.062 -15.57 1 95.25 90 ASN B CA 1
ATOM 2194 C C . ASN B 1 90 ? 4.273 -7.859 -15.297 1 95.25 90 ASN B C 1
ATOM 2196 O O . ASN B 1 90 ? 3.186 -7.469 -15.727 1 95.25 90 ASN B O 1
ATOM 2200 N N . ASP B 1 91 ? 4.43 -8.938 -14.625 1 92.62 91 ASP B N 1
ATOM 2201 C CA . ASP B 1 91 ? 3.27 -9.758 -14.273 1 92.62 91 ASP B CA 1
ATOM 2202 C C . ASP B 1 91 ? 2.334 -9.008 -13.328 1 92.62 91 ASP B C 1
ATOM 2204 O O . ASP B 1 91 ? 1.113 -9.023 -13.508 1 92.62 91 ASP B O 1
ATOM 2208 N N . ILE B 1 92 ? 2.867 -8.367 -12.367 1 92.5 92 ILE B N 1
ATOM 2209 C CA . ILE B 1 92 ? 2.07 -7.598 -11.422 1 92.5 92 ILE B CA 1
ATOM 2210 C C . ILE B 1 92 ? 1.38 -6.445 -12.148 1 92.5 92 ILE B C 1
ATOM 2212 O O . ILE B 1 92 ? 0.202 -6.168 -11.906 1 92.5 92 ILE B O 1
ATOM 2216 N N . ASP B 1 93 ? 2.094 -5.789 -12.961 1 93 93 ASP B N 1
ATOM 2217 C CA . ASP B 1 93 ? 1.523 -4.699 -13.742 1 93 93 ASP B CA 1
ATOM 2218 C C . ASP B 1 93 ? 0.32 -5.172 -14.555 1 93 93 ASP B C 1
ATOM 2220 O O . ASP B 1 93 ? -0.729 -4.523 -14.555 1 93 93 ASP B O 1
ATOM 2224 N N . LEU B 1 94 ? 0.471 -6.316 -15.219 1 88.62 94 LEU B N 1
ATOM 2225 C CA . LEU B 1 94 ? -0.615 -6.898 -16 1 88.62 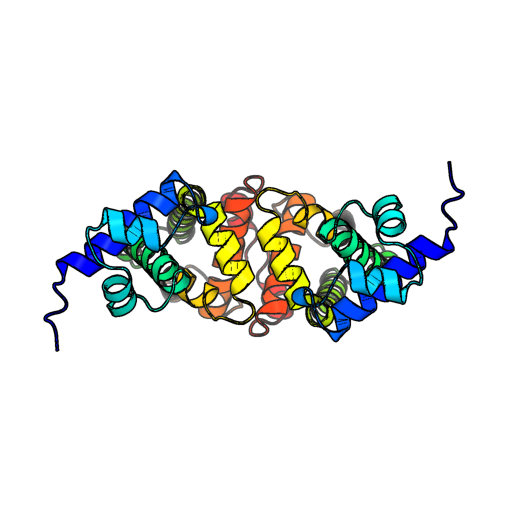94 LEU B CA 1
ATOM 2226 C C . LEU B 1 94 ? -1.794 -7.266 -15.102 1 88.62 94 LEU B C 1
ATOM 2228 O O . LEU B 1 94 ? -2.947 -7.012 -15.453 1 88.62 94 LEU B O 1
ATOM 2232 N N . PHE B 1 95 ? -1.452 -7.848 -14.047 1 85.94 95 PHE B N 1
ATOM 2233 C CA . PHE B 1 95 ? -2.477 -8.258 -13.094 1 85.94 95 PHE B CA 1
ATOM 2234 C C . PHE B 1 95 ? -3.283 -7.059 -12.609 1 85.94 95 PHE B C 1
ATOM 2236 O O . PHE B 1 95 ? -4.516 -7.098 -12.602 1 85.94 95 PHE B O 1
ATOM 2243 N N . LEU B 1 96 ? -2.613 -6.043 -12.133 1 85.88 96 LEU B N 1
ATOM 2244 C CA . LEU B 1 96 ? -3.268 -4.855 -11.602 1 85.88 96 LEU B CA 1
ATOM 2245 C C . LEU B 1 96 ? -4.129 -4.184 -12.672 1 85.88 96 LEU B C 1
ATOM 2247 O O . LEU B 1 96 ? -5.176 -3.613 -12.359 1 85.88 96 LEU B O 1
ATOM 2251 N N . ASN B 1 97 ? -3.742 -4.254 -13.852 1 85.81 97 ASN B N 1
ATOM 2252 C CA . ASN B 1 97 ? -4.547 -3.715 -14.938 1 85.81 97 ASN B CA 1
ATOM 2253 C C . ASN B 1 97 ? -5.883 -4.445 -15.062 1 85.81 97 ASN B C 1
ATOM 2255 O O . ASN B 1 97 ? -6.891 -3.848 -15.445 1 85.81 97 ASN B O 1
ATOM 2259 N N . ASN B 1 98 ? -5.879 -5.699 -14.68 1 83.81 98 ASN B N 1
ATOM 2260 C CA . ASN B 1 98 ? -7.082 -6.516 -14.797 1 83.81 98 ASN B CA 1
ATOM 2261 C C . ASN B 1 98 ? -7.938 -6.449 -13.539 1 83.81 98 ASN B C 1
ATOM 2263 O O . ASN B 1 98 ? -9.156 -6.586 -13.602 1 83.81 98 ASN B O 1
ATOM 2267 N N . TYR B 1 99 ? -7.188 -6.254 -12.414 1 84.31 99 TYR B N 1
ATOM 2268 C CA . TYR B 1 99 ? -7.875 -6.414 -11.141 1 84.31 99 TYR B CA 1
ATOM 2269 C C . TYR B 1 99 ? -7.688 -5.18 -10.266 1 84.31 99 TYR B C 1
ATOM 2271 O O . TYR B 1 99 ? -7.77 -5.266 -9.039 1 84.31 99 TYR B O 1
ATOM 2279 N N . MET B 1 100 ? -7.426 -4.055 -10.805 1 76.62 100 MET B N 1
ATOM 2280 C CA . MET B 1 100 ? -7.031 -2.887 -10.023 1 76.62 100 MET B CA 1
ATOM 2281 C C . MET B 1 100 ? -8.055 -2.582 -8.938 1 76.62 100 MET B C 1
ATOM 2283 O O . MET B 1 100 ? -7.727 -2.561 -7.75 1 76.62 100 MET B O 1
ATOM 2287 N N . THR B 1 101 ? -9.312 -2.449 -9.383 1 74.69 101 THR B N 1
ATOM 2288 C CA . THR B 1 101 ? -10.352 -2.061 -8.445 1 74.69 101 THR B CA 1
ATOM 2289 C C . THR B 1 101 ? -10.57 -3.146 -7.395 1 74.69 101 THR B C 1
ATOM 2291 O O . THR B 1 101 ? -10.695 -2.852 -6.203 1 74.69 101 THR B O 1
ATOM 2294 N N . THR B 1 102 ? -10.547 -4.348 -7.863 1 79.06 102 THR B N 1
ATOM 2295 C CA . THR B 1 102 ? -10.758 -5.477 -6.965 1 79.06 102 THR B CA 1
ATOM 2296 C C . THR B 1 102 ? -9.625 -5.582 -5.949 1 79.06 102 THR B C 1
ATOM 2298 O O . THR B 1 102 ? -9.875 -5.785 -4.758 1 79.06 102 THR B O 1
ATOM 2301 N N . PHE B 1 103 ? -8.484 -5.398 -6.469 1 76.19 103 PHE B N 1
ATOM 2302 C CA . PHE B 1 103 ? -7.309 -5.469 -5.605 1 76.19 103 PHE B CA 1
ATOM 2303 C C . PHE B 1 103 ? -7.359 -4.387 -4.535 1 76.19 103 PHE B C 1
ATOM 2305 O O . PHE B 1 103 ? -7.168 -4.668 -3.35 1 76.19 103 PHE B O 1
ATOM 2312 N N . LEU B 1 104 ? -7.656 -3.24 -4.871 1 71.56 104 LEU B N 1
ATOM 2313 C CA . LEU B 1 104 ? -7.738 -2.113 -3.945 1 71.56 104 LEU B CA 1
ATOM 2314 C C . LEU B 1 104 ? -8.812 -2.352 -2.891 1 71.56 104 LEU B C 1
ATOM 2316 O O . LEU B 1 104 ? -8.617 -2.039 -1.715 1 71.56 104 LEU B O 1
ATOM 2320 N N . MET B 1 105 ? -9.875 -2.902 -3.268 1 73.44 105 MET B N 1
ATOM 2321 C CA . MET B 1 105 ? -10.977 -3.164 -2.344 1 73.44 105 MET B CA 1
ATOM 2322 C C . MET B 1 105 ? -10.586 -4.227 -1.321 1 73.44 105 MET B C 1
ATOM 2324 O O . MET B 1 105 ? -10.898 -4.102 -0.136 1 73.44 105 MET B O 1
ATOM 2328 N N . LEU B 1 106 ? -9.867 -5.227 -1.786 1 74.25 106 LEU B N 1
ATOM 2329 C CA . LEU B 1 106 ? -9.461 -6.297 -0.886 1 74.25 106 LEU B CA 1
ATOM 2330 C C . LEU B 1 106 ? -8.461 -5.789 0.147 1 74.25 106 LEU B C 1
ATOM 2332 O O . LEU B 1 106 ? -8.5 -6.191 1.312 1 74.25 106 LEU B O 1
ATOM 2336 N N . VAL B 1 107 ? -7.539 -4.984 -0.271 1 69.75 107 VAL B N 1
ATOM 2337 C CA . VAL B 1 107 ? -6.555 -4.402 0.635 1 69.75 107 VAL B CA 1
ATOM 2338 C C . VAL B 1 107 ? -7.266 -3.609 1.729 1 69.75 107 VAL B C 1
ATOM 2340 O O . VAL B 1 107 ? -6.859 -3.643 2.893 1 69.75 107 VAL B O 1
ATOM 2343 N N . SER B 1 108 ? -8.328 -2.943 1.414 1 64.94 108 SER B N 1
ATOM 2344 C CA . SER B 1 108 ? -9.055 -2.1 2.355 1 64.94 108 SER B CA 1
ATOM 2345 C C . SER B 1 108 ? -9.812 -2.938 3.381 1 64.94 108 SER B C 1
ATOM 2347 O O . SER B 1 108 ? -10.008 -2.508 4.52 1 64.94 108 SER B O 1
ATOM 2349 N N . LYS B 1 109 ? -10.297 -3.994 2.938 1 63.12 109 LYS B N 1
ATOM 2350 C CA . LYS B 1 109 ? -11.039 -4.871 3.836 1 63.12 109 LYS B CA 1
ATOM 2351 C C . LYS B 1 109 ? -10.102 -5.645 4.754 1 63.12 109 LYS B C 1
ATOM 2353 O O . LYS B 1 109 ? -10.523 -6.176 5.781 1 63.12 109 LYS B O 1
ATOM 2358 N N . GLY B 1 110 ? -8.805 -5.836 4.379 1 56.94 110 GLY B N 1
ATOM 2359 C CA . GLY B 1 110 ? -7.836 -6.719 5.004 1 56.94 110 GLY B CA 1
ATOM 2360 C C . GLY B 1 110 ? -7.438 -6.273 6.398 1 56.94 110 GLY B C 1
ATOM 2361 O O . GLY B 1 110 ? -6.676 -6.965 7.082 1 56.94 110 GLY B O 1
ATOM 2362 N N . LYS B 1 111 ? -7.586 -4.949 6.828 1 53.38 111 LYS B N 1
ATOM 2363 C CA . LYS B 1 111 ? -7.188 -4.625 8.195 1 53.38 111 LYS B CA 1
ATOM 2364 C C . LYS B 1 111 ? -7.59 -5.734 9.164 1 53.38 111 LYS B C 1
ATOM 2366 O O . LYS B 1 111 ? -6.84 -6.059 10.086 1 53.38 111 LYS B O 1
ATOM 2371 N N . LYS B 1 112 ? -8.836 -6.266 9.078 1 49.44 112 LYS B N 1
ATOM 2372 C CA . LYS B 1 112 ? -9.281 -7.34 9.961 1 49.44 112 LYS B CA 1
ATOM 2373 C C . LYS B 1 112 ? -8.984 -8.703 9.359 1 49.44 112 LYS B C 1
ATOM 2375 O O . LYS B 1 112 ? -8.914 -9.711 10.07 1 49.44 112 LYS B O 1
ATOM 2380 N N . CYS B 1 113 ? -8.68 -8.789 8.008 1 50.16 113 CYS B N 1
ATOM 2381 C CA . CYS B 1 113 ? -8.617 -10.109 7.387 1 50.16 113 CYS B CA 1
ATOM 2382 C C . CYS B 1 113 ? -7.324 -10.281 6.605 1 50.16 113 CYS B C 1
ATOM 2384 O O . CYS B 1 113 ? -6.918 -9.391 5.859 1 50.16 113 CYS B O 1
ATOM 2386 N N . SER B 1 114 ? -6.398 -11.133 6.914 1 58.25 114 SER B N 1
ATOM 2387 C CA . SER B 1 114 ? -5.18 -11.656 6.305 1 58.25 114 SER B CA 1
ATOM 2388 C C . SER B 1 114 ? -5.352 -11.852 4.801 1 58.25 114 SER B C 1
ATOM 2390 O O . SER B 1 114 ? -4.621 -12.625 4.18 1 58.25 114 SER B O 1
ATOM 2392 N N . HIS B 1 115 ? -6.242 -11.078 4.219 1 67.12 115 HIS B N 1
ATOM 2393 C CA . HIS B 1 115 ? -6.543 -11.352 2.816 1 67.12 115 HIS B CA 1
ATOM 2394 C C . HIS B 1 115 ? -5.387 -10.938 1.912 1 67.12 115 HIS B C 1
ATOM 2396 O O . HIS B 1 115 ? -5.016 -11.664 0.994 1 67.12 115 HIS B O 1
ATOM 2402 N N . ASN B 1 116 ? -4.836 -9.797 2.309 1 69.88 116 ASN B N 1
ATOM 2403 C CA . ASN B 1 116 ? -3.727 -9.328 1.487 1 69.88 116 ASN B CA 1
ATOM 2404 C C . ASN B 1 116 ? -2.557 -10.305 1.512 1 69.88 116 ASN B C 1
ATOM 2406 O O . ASN B 1 116 ? -1.982 -10.617 0.467 1 69.88 116 ASN B O 1
ATOM 2410 N N . LYS B 1 117 ? -2.432 -10.805 2.631 1 74.88 117 LYS B N 1
ATOM 2411 C CA . LYS B 1 117 ? -1.33 -11.75 2.766 1 74.88 117 LYS B CA 1
ATOM 2412 C C . LYS B 1 117 ? -1.609 -13.031 1.987 1 74.88 117 LYS B C 1
ATOM 2414 O O . LYS B 1 117 ? -0.714 -13.578 1.339 1 74.88 117 LYS B O 1
ATOM 2419 N N . GLU B 1 118 ? -2.76 -13.352 1.998 1 80.25 118 GLU B N 1
ATOM 2420 C CA . GLU B 1 118 ? -3.121 -14.594 1.318 1 80.25 118 GLU B CA 1
ATOM 2421 C C . GLU B 1 118 ? -3.008 -14.445 -0.196 1 80.25 118 GLU B C 1
ATOM 2423 O O . GLU B 1 118 ? -2.541 -15.359 -0.88 1 80.25 118 GLU B O 1
ATOM 2428 N N . ILE B 1 119 ? -3.354 -13.406 -0.659 1 83.62 119 ILE B N 1
ATOM 2429 C CA . ILE B 1 119 ? -3.398 -13.156 -2.096 1 83.62 119 ILE B CA 1
ATOM 2430 C C . ILE B 1 119 ? -1.982 -12.961 -2.631 1 83.62 119 ILE B C 1
ATOM 2432 O O . ILE B 1 119 ? -1.646 -13.453 -3.711 1 83.62 119 ILE B O 1
ATOM 2436 N N . LEU B 1 120 ? -1.183 -12.328 -1.852 1 87.06 120 LEU B N 1
ATOM 2437 C CA . LEU B 1 120 ? 0.129 -11.914 -2.342 1 87.06 120 LEU B CA 1
ATOM 2438 C C . LEU B 1 120 ? 1.192 -12.945 -1.979 1 87.06 120 LEU B C 1
ATOM 2440 O O . LEU B 1 120 ? 2.293 -12.938 -2.537 1 87.06 120 LEU B O 1
ATOM 2444 N N . TYR B 1 121 ? 0.832 -13.922 -1.205 1 88.75 121 TYR B N 1
ATOM 2445 C CA . TYR B 1 121 ? 1.792 -14.883 -0.676 1 88.75 121 TYR B CA 1
ATOM 2446 C C . TYR B 1 121 ? 2.527 -15.594 -1.805 1 88.75 121 TYR B C 1
ATOM 2448 O O . TYR B 1 121 ? 3.754 -15.719 -1.773 1 88.75 121 TYR B O 1
ATOM 2456 N N . PRO B 1 122 ? 1.815 -16.062 -2.852 1 88.88 122 PRO B N 1
ATOM 2457 C CA . PRO B 1 122 ? 2.541 -16.781 -3.9 1 88.88 122 PRO B CA 1
ATOM 2458 C C . PRO B 1 122 ? 3.611 -15.93 -4.57 1 88.88 122 PRO B C 1
ATOM 2460 O O . PRO B 1 122 ? 4.68 -16.438 -4.926 1 88.88 122 PRO B O 1
ATOM 2463 N N . VAL B 1 123 ? 3.314 -14.695 -4.766 1 92.56 123 VAL B N 1
ATOM 2464 C CA . VAL B 1 123 ? 4.273 -13.805 -5.41 1 92.56 123 VAL B CA 1
ATOM 2465 C C . VAL B 1 123 ? 5.418 -13.492 -4.449 1 92.56 123 VAL B C 1
ATOM 2467 O O . VAL B 1 123 ? 6.586 -13.5 -4.844 1 92.56 123 VAL B O 1
ATOM 2470 N N . CYS B 1 124 ? 5.109 -13.297 -3.236 1 94.12 124 CYS B N 1
ATOM 2471 C CA . CYS B 1 124 ? 6.133 -13.062 -2.227 1 94.12 124 CYS B CA 1
ATOM 2472 C C . CYS B 1 124 ? 7.09 -14.25 -2.131 1 94.12 124 CYS B C 1
ATOM 2474 O O . CYS B 1 124 ? 8.305 -14.07 -2.074 1 94.12 124 CYS B O 1
ATOM 2476 N N . GLU B 1 125 ? 6.492 -15.391 -2.148 1 93.62 125 GLU B N 1
ATOM 2477 C CA . GLU B 1 125 ? 7.289 -16.609 -2.072 1 93.62 125 GLU B CA 1
ATOM 2478 C C . GLU B 1 125 ? 8.211 -16.75 -3.281 1 93.62 125 GLU B C 1
ATOM 2480 O O . GLU B 1 125 ? 9.359 -17.172 -3.146 1 93.62 125 GLU B O 1
ATOM 2485 N N . ALA B 1 126 ? 7.664 -16.453 -4.422 1 94.88 126 ALA B N 1
ATOM 2486 C CA . ALA B 1 126 ? 8.469 -16.516 -5.637 1 94.88 126 ALA B CA 1
ATOM 2487 C C . ALA B 1 126 ? 9.648 -15.547 -5.566 1 94.88 126 ALA B C 1
ATOM 2489 O O . ALA B 1 126 ? 10.773 -15.906 -5.926 1 94.88 126 ALA B O 1
ATOM 2490 N N . ILE B 1 127 ? 9.469 -14.352 -5.102 1 97.06 127 ILE B N 1
ATOM 2491 C CA . ILE B 1 127 ? 10.539 -13.359 -4.949 1 97.06 127 ILE B CA 1
ATOM 2492 C C . ILE B 1 127 ? 11.555 -13.852 -3.922 1 97.06 127 ILE B C 1
ATOM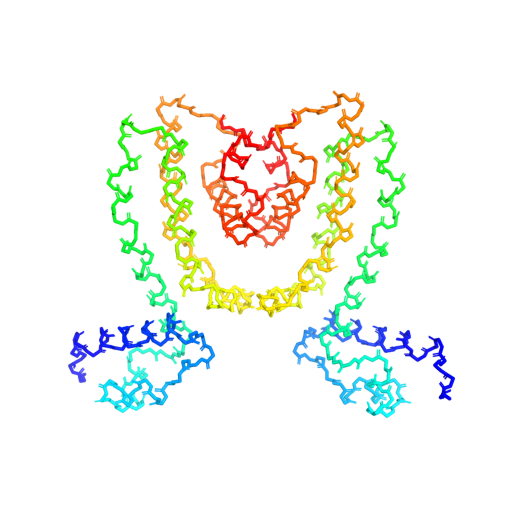 2494 O O . ILE B 1 127 ? 12.766 -13.766 -4.145 1 97.06 127 ILE B O 1
ATOM 2498 N N . ASN B 1 128 ? 11.031 -14.359 -2.838 1 97.44 128 ASN B N 1
ATOM 2499 C CA . ASN B 1 128 ? 11.898 -14.875 -1.78 1 97.44 128 ASN B CA 1
ATOM 2500 C C . ASN B 1 128 ? 12.828 -15.969 -2.299 1 97.44 128 ASN B C 1
ATOM 2502 O O . ASN B 1 128 ? 14.031 -15.922 -2.068 1 97.44 128 ASN B O 1
ATOM 2506 N N . LYS B 1 129 ? 12.25 -16.906 -2.984 1 97.38 129 LYS B N 1
ATOM 2507 C CA . LYS B 1 129 ? 13.031 -18 -3.553 1 97.38 129 LYS B CA 1
ATOM 2508 C C . LYS B 1 129 ? 14.086 -17.469 -4.523 1 97.38 129 LYS B C 1
ATOM 2510 O O . LYS B 1 129 ? 15.219 -17.953 -4.551 1 97.38 129 LYS B O 1
ATOM 2515 N N . THR B 1 130 ? 13.688 -16.516 -5.32 1 97.88 130 THR B N 1
ATOM 2516 C CA . THR B 1 130 ? 14.609 -15.898 -6.27 1 97.88 130 THR B CA 1
ATOM 2517 C C . THR B 1 130 ? 15.781 -15.25 -5.539 1 97.88 130 THR B C 1
ATOM 2519 O O . THR B 1 130 ? 16.938 -15.43 -5.926 1 97.88 130 THR B O 1
ATOM 2522 N N . LEU B 1 131 ? 15.516 -14.531 -4.504 1 97.88 131 LEU B N 1
ATOM 2523 C CA . LEU B 1 131 ? 16.547 -13.875 -3.705 1 97.88 131 LEU B CA 1
ATOM 2524 C C . LEU B 1 131 ? 17.484 -14.898 -3.076 1 97.88 131 LEU B C 1
ATOM 2526 O O . LEU B 1 131 ? 18.703 -14.719 -3.094 1 97.88 131 LEU B O 1
ATOM 2530 N N . ILE B 1 132 ? 16.922 -15.938 -2.494 1 97.81 132 ILE B N 1
ATOM 2531 C CA . ILE B 1 132 ? 17.703 -16.984 -1.847 1 97.81 132 ILE B CA 1
ATOM 2532 C C . ILE B 1 132 ? 18.672 -17.609 -2.857 1 97.81 132 ILE B C 1
ATOM 2534 O O . ILE B 1 132 ? 19.844 -17.812 -2.564 1 97.81 132 ILE B O 1
ATOM 2538 N N . TYR B 1 133 ? 18.109 -17.938 -4.004 1 98 133 TYR B N 1
ATOM 2539 C CA . TYR B 1 133 ? 18.938 -18.516 -5.059 1 98 133 TYR B CA 1
ATOM 2540 C C . TYR B 1 133 ? 20.141 -17.641 -5.355 1 98 133 TYR B C 1
ATOM 2542 O O . TYR B 1 133 ? 21.281 -18.109 -5.387 1 98 133 TYR B O 1
ATOM 2550 N N . HIS B 1 134 ? 19.938 -16.359 -5.578 1 97.94 134 HIS B N 1
ATOM 2551 C CA . HIS B 1 134 ? 21 -15.445 -5.98 1 97.94 134 HIS B CA 1
ATOM 2552 C C . HIS B 1 134 ? 21.938 -15.141 -4.816 1 97.94 134 HIS B C 1
ATOM 2554 O O . HIS B 1 134 ? 23.125 -14.883 -5.016 1 97.94 134 HIS B O 1
ATOM 2560 N N . LYS B 1 135 ? 21.391 -15.164 -3.639 1 97.62 135 LYS B N 1
ATOM 2561 C CA . LYS B 1 135 ? 22.25 -15.047 -2.463 1 97.62 135 LYS B CA 1
ATOM 2562 C C . LYS B 1 135 ? 23.203 -16.234 -2.359 1 97.62 135 LYS B C 1
ATOM 2564 O O . LYS B 1 135 ? 24.406 -16.047 -2.148 1 97.62 135 LYS B O 1
ATOM 2569 N N . ASN B 1 136 ? 22.656 -17.375 -2.514 1 97.12 136 ASN B N 1
ATOM 2570 C CA . ASN B 1 136 ? 23.438 -18.594 -2.414 1 97.12 136 ASN B CA 1
ATOM 2571 C C . ASN B 1 136 ? 24.5 -18.656 -3.506 1 97.12 136 ASN B C 1
ATOM 2573 O O . ASN B 1 136 ? 25.594 -19.203 -3.293 1 97.12 136 ASN B O 1
ATOM 2577 N N . LYS B 1 137 ? 24.203 -18.125 -4.641 1 96.19 137 LYS B N 1
ATOM 2578 C CA . LYS B 1 137 ? 25.125 -18.078 -5.766 1 96.19 137 LYS B CA 1
ATOM 2579 C C . LYS B 1 137 ? 26.219 -17.031 -5.531 1 96.19 137 LYS B C 1
ATOM 2581 O O . LYS B 1 137 ? 27.25 -17.031 -6.219 1 96.19 137 LYS B O 1
ATOM 2586 N N . GLY B 1 138 ? 25.969 -16.094 -4.621 1 95.75 138 GLY B N 1
ATOM 2587 C CA . GLY B 1 138 ? 26.938 -15.062 -4.309 1 95.75 138 GLY B CA 1
ATOM 2588 C C . GLY B 1 138 ? 26.719 -13.781 -5.102 1 95.75 138 GLY B C 1
ATOM 2589 O O . GLY B 1 138 ? 27.547 -12.867 -5.055 1 95.75 138 GLY B O 1
ATOM 2590 N N . ASP B 1 139 ? 25.516 -13.672 -5.816 1 94.81 139 ASP B N 1
ATOM 2591 C CA . ASP B 1 139 ? 25.172 -12.5 -6.621 1 94.81 139 ASP B CA 1
ATOM 2592 C C . ASP B 1 139 ? 24.844 -11.297 -5.738 1 94.81 139 ASP B C 1
ATOM 2594 O O . ASP B 1 139 ? 25.016 -10.148 -6.152 1 94.81 139 ASP B O 1
ATOM 2598 N N . ILE B 1 140 ? 24.344 -11.641 -4.613 1 95.62 140 ILE B N 1
ATOM 2599 C CA . ILE B 1 140 ? 23.875 -10.562 -3.744 1 95.62 140 ILE B CA 1
ATOM 2600 C C . ILE B 1 140 ? 24.219 -10.891 -2.291 1 95.62 140 ILE B C 1
ATOM 2602 O O . ILE B 1 140 ? 24.422 -12.062 -1.944 1 95.62 140 ILE B O 1
ATOM 2606 N N . ASN B 1 141 ? 24.344 -9.844 -1.449 1 94.06 141 ASN B N 1
ATOM 2607 C CA . ASN B 1 141 ? 24.578 -9.914 -0.011 1 94.06 141 ASN B CA 1
ATOM 2608 C C . ASN B 1 141 ? 23.781 -8.852 0.739 1 94.06 141 ASN B C 1
ATOM 2610 O O . ASN B 1 141 ? 24.359 -7.93 1.321 1 94.06 141 ASN B O 1
ATOM 2614 N N . PRO B 1 142 ? 22.5 -9.109 0.704 1 91.38 142 PRO B N 1
ATOM 2615 C CA . PRO B 1 142 ? 21.672 -8.094 1.332 1 91.38 142 PRO B CA 1
ATOM 2616 C C . PRO B 1 142 ? 21.828 -8.055 2.852 1 91.38 142 PRO B C 1
ATOM 2618 O O . PRO B 1 142 ? 22.172 -9.062 3.467 1 91.38 142 PRO B O 1
ATOM 2621 N N . SER B 1 143 ? 21.594 -6.859 3.426 1 87.38 143 SER B N 1
ATOM 2622 C CA . SER B 1 143 ? 21.656 -6.688 4.875 1 87.38 143 SER B CA 1
ATOM 2623 C C . SER B 1 143 ? 20.438 -7.305 5.551 1 87.38 143 SER B C 1
ATOM 2625 O O . SER B 1 143 ? 20.469 -7.629 6.738 1 87.38 143 SER B O 1
ATOM 2627 N N . LEU B 1 144 ? 19.406 -7.527 4.785 1 93.38 144 LEU B N 1
ATOM 2628 C CA . LEU B 1 144 ? 18.156 -8.109 5.277 1 93.38 144 LEU B CA 1
ATOM 2629 C C . LEU B 1 144 ? 18.078 -9.594 4.934 1 93.38 144 LEU B C 1
ATOM 2631 O O . LEU B 1 144 ? 18.734 -10.055 4 1 93.38 144 LEU B O 1
ATOM 2635 N N . THR B 1 145 ? 17.312 -10.227 5.785 1 95.25 145 THR B N 1
ATOM 2636 C CA . THR B 1 145 ? 16.984 -11.594 5.367 1 95.25 145 THR B CA 1
ATOM 2637 C C . THR B 1 145 ? 16.219 -11.586 4.047 1 95.25 145 THR B C 1
ATOM 2639 O O . THR B 1 145 ? 15.539 -10.609 3.721 1 95.25 145 THR B O 1
ATOM 2642 N N . CYS B 1 146 ? 16.297 -12.664 3.283 1 96.94 146 CYS B N 1
ATOM 2643 C CA . CYS B 1 146 ? 15.586 -12.758 2.01 1 96.94 146 CYS B CA 1
ATOM 2644 C C . CYS B 1 146 ? 14.086 -12.664 2.213 1 96.94 146 CYS B C 1
ATOM 2646 O O . CYS B 1 146 ? 13.375 -12.117 1.367 1 96.94 146 CYS B O 1
ATOM 2648 N N . ASP B 1 147 ? 13.586 -13.141 3.279 1 96 147 ASP B N 1
ATOM 2649 C CA . ASP B 1 147 ? 12.164 -13.062 3.598 1 96 147 ASP B CA 1
ATOM 2650 C C . ASP B 1 147 ? 11.711 -11.617 3.744 1 96 147 ASP B C 1
ATOM 2652 O O . ASP B 1 147 ? 10.727 -11.203 3.127 1 96 147 ASP B O 1
ATOM 2656 N N . LYS B 1 148 ? 12.43 -10.828 4.539 1 95.62 148 LYS B N 1
ATOM 2657 C CA . LYS B 1 148 ? 12.102 -9.422 4.742 1 95.62 148 LYS B CA 1
ATOM 2658 C C . LYS B 1 148 ? 12.273 -8.625 3.455 1 95.62 148 LYS B C 1
ATOM 2660 O O . LYS B 1 148 ? 11.43 -7.793 3.115 1 95.62 148 LYS B O 1
ATOM 2665 N N . LEU B 1 149 ? 13.352 -8.906 2.768 1 96.62 149 LEU B N 1
ATOM 2666 C CA . LEU B 1 149 ? 13.633 -8.203 1.521 1 96.62 149 LEU B CA 1
ATOM 2667 C C . LEU B 1 149 ? 12.555 -8.5 0.479 1 96.62 149 LEU B C 1
ATOM 2669 O O . LEU B 1 149 ? 12.164 -7.609 -0.284 1 96.62 149 LEU B O 1
ATOM 2673 N N . SER B 1 150 ? 12.062 -9.727 0.393 1 96.88 150 SER B N 1
ATOM 2674 C CA . SER B 1 150 ? 11.023 -10.094 -0.569 1 96.88 150 SER B CA 1
ATOM 2675 C C . SER B 1 150 ? 9.742 -9.305 -0.325 1 96.88 150 SER B C 1
ATOM 2677 O O . SER B 1 150 ? 9.078 -8.883 -1.273 1 96.88 150 SER B O 1
ATOM 2679 N N . LYS B 1 151 ? 9.398 -9.086 0.912 1 95 151 LYS B N 1
ATOM 2680 C CA . LYS B 1 151 ? 8.211 -8.312 1.26 1 95 151 LYS B CA 1
ATOM 2681 C C . LYS B 1 151 ? 8.359 -6.855 0.82 1 95 151 LYS B C 1
ATOM 2683 O O . LYS B 1 151 ? 7.43 -6.277 0.254 1 95 151 LYS B O 1
ATOM 2688 N N . ILE B 1 152 ? 9.508 -6.293 1.112 1 96 152 ILE B N 1
ATOM 2689 C CA . ILE B 1 152 ? 9.766 -4.898 0.768 1 96 152 ILE B CA 1
ATOM 2690 C C . ILE B 1 152 ? 9.734 -4.727 -0.75 1 96 152 ILE B C 1
ATOM 2692 O O . ILE B 1 152 ? 9.117 -3.793 -1.263 1 96 152 ILE B O 1
ATOM 2696 N N . LEU B 1 153 ? 10.375 -5.625 -1.441 1 96.94 153 LEU B N 1
ATOM 2697 C CA . LEU B 1 153 ? 10.422 -5.539 -2.896 1 96.94 153 LEU B CA 1
ATOM 2698 C C . LEU B 1 153 ? 9.023 -5.672 -3.496 1 96.94 153 LEU B C 1
ATOM 2700 O O . LEU B 1 153 ? 8.664 -4.914 -4.398 1 96.94 153 LEU B O 1
ATOM 2704 N N . LEU B 1 154 ? 8.297 -6.629 -2.977 1 95.38 154 LEU B N 1
ATOM 2705 C CA . LEU B 1 154 ? 6.934 -6.812 -3.463 1 95.38 154 LEU B CA 1
ATOM 2706 C C . LEU B 1 154 ? 6.102 -5.551 -3.244 1 95.38 154 LEU B C 1
ATOM 2708 O O . LEU B 1 154 ? 5.406 -5.098 -4.156 1 95.38 154 LEU B O 1
ATOM 2712 N N . ASN B 1 155 ? 6.164 -4.984 -2.104 1 93.69 155 ASN B N 1
ATOM 2713 C CA . ASN B 1 155 ? 5.453 -3.752 -1.783 1 93.69 155 ASN B CA 1
ATOM 2714 C C . ASN B 1 155 ? 5.82 -2.627 -2.746 1 93.69 155 ASN B C 1
ATOM 2716 O O . ASN B 1 155 ? 4.949 -1.879 -3.193 1 93.69 155 ASN B O 1
ATOM 2720 N N . ASN B 1 156 ? 7.008 -2.527 -3.059 1 96.38 156 ASN B N 1
ATOM 2721 C CA . ASN B 1 156 ? 7.461 -1.459 -3.943 1 96.38 156 ASN B CA 1
ATOM 2722 C C . ASN B 1 156 ? 7.082 -1.736 -5.395 1 96.38 156 ASN B C 1
ATOM 2724 O O . ASN B 1 156 ? 6.754 -0.813 -6.145 1 96.38 156 ASN B O 1
ATOM 2728 N N . ILE B 1 157 ? 7.191 -2.992 -5.77 1 96.25 157 ILE B N 1
ATOM 2729 C CA . ILE B 1 157 ? 6.812 -3.348 -7.133 1 96.25 157 ILE B CA 1
ATOM 2730 C C . ILE B 1 157 ? 5.336 -3.027 -7.359 1 96.25 157 ILE B C 1
ATOM 2732 O O . ILE B 1 157 ? 4.973 -2.451 -8.383 1 96.25 157 ILE B O 1
ATOM 2736 N N . ILE B 1 158 ? 4.535 -3.377 -6.426 1 92.5 158 ILE B N 1
ATOM 2737 C CA . ILE B 1 158 ? 3.113 -3.051 -6.508 1 92.5 158 ILE B CA 1
ATOM 2738 C C . ILE B 1 158 ? 2.934 -1.536 -6.57 1 92.5 158 ILE B C 1
ATOM 2740 O O . ILE B 1 158 ? 2.164 -1.031 -7.391 1 92.5 158 ILE B O 1
ATOM 2744 N N . PHE B 1 159 ? 3.631 -0.865 -5.824 1 92.38 159 PHE B N 1
ATOM 2745 C CA . PHE B 1 159 ? 3.549 0.588 -5.746 1 92.38 159 PHE B CA 1
ATOM 2746 C C . PHE B 1 159 ? 3.855 1.223 -7.098 1 92.38 159 PHE B C 1
ATOM 2748 O O . PHE B 1 159 ? 3.082 2.047 -7.59 1 92.38 159 PHE B O 1
ATOM 2755 N N . ILE B 1 160 ? 4.918 0.841 -7.703 1 94.69 160 ILE B N 1
ATOM 2756 C CA . ILE B 1 160 ? 5.316 1.496 -8.945 1 94.69 160 ILE B CA 1
ATOM 2757 C C . ILE B 1 160 ? 4.402 1.052 -10.078 1 94.69 160 ILE B C 1
ATOM 2759 O O . ILE B 1 160 ? 4.188 1.796 -11.039 1 94.69 160 ILE B O 1
ATOM 2763 N N . ALA B 1 161 ? 3.922 -0.161 -9.984 1 92.31 161 ALA B N 1
ATOM 2764 C CA . ALA B 1 161 ? 2.971 -0.631 -10.984 1 92.31 161 ALA B CA 1
ATOM 2765 C C . ALA B 1 161 ? 1.684 0.187 -10.953 1 92.31 161 ALA B C 1
ATOM 2767 O O . ALA B 1 161 ? 1.036 0.387 -11.977 1 92.31 161 ALA B O 1
ATOM 2768 N N . LYS B 1 162 ? 1.312 0.659 -9.828 1 86.81 162 LYS B N 1
ATOM 2769 C CA . LYS B 1 162 ? 0.115 1.478 -9.656 1 86.81 162 LYS B CA 1
ATOM 2770 C C . LYS B 1 162 ? 0.372 2.922 -10.078 1 86.81 162 LYS B C 1
ATOM 2772 O O . LYS B 1 162 ? -0.474 3.547 -10.719 1 86.81 162 LYS B O 1
ATOM 2777 N N . GLU B 1 163 ? 1.465 3.516 -9.664 1 84.38 163 GLU B N 1
ATOM 2778 C CA . GLU B 1 163 ? 1.754 4.938 -9.836 1 84.38 163 GLU B CA 1
ATOM 2779 C C . GLU B 1 163 ? 2.246 5.234 -11.25 1 84.38 163 GLU B C 1
ATOM 2781 O O . GLU B 1 163 ? 1.96 6.301 -11.797 1 84.38 163 GLU B O 1
ATOM 2786 N N . LYS B 1 164 ? 3.037 4.438 -11.922 1 88.19 164 LYS B N 1
ATOM 2787 C CA . LYS B 1 164 ? 3.52 4.445 -13.297 1 88.19 164 LYS B CA 1
ATOM 2788 C C . LYS B 1 164 ? 4.52 5.574 -13.523 1 88.19 164 LYS B C 1
ATOM 2790 O O . LYS B 1 164 ? 5.047 5.734 -14.625 1 88.19 164 LYS B O 1
ATOM 2795 N N . ASP B 1 165 ? 4.781 6.387 -12.461 1 91.06 165 ASP B N 1
ATOM 2796 C CA . ASP B 1 165 ? 5.699 7.508 -12.641 1 91.06 165 ASP B CA 1
ATOM 2797 C C . ASP B 1 165 ? 7.129 7.105 -12.289 1 91.06 165 ASP B C 1
ATOM 2799 O O . ASP B 1 165 ? 8.07 7.867 -12.523 1 91.06 165 ASP B O 1
ATOM 2803 N N . ILE B 1 166 ? 7.367 5.98 -11.734 1 94.5 166 ILE B N 1
ATOM 2804 C CA . ILE B 1 166 ? 8.672 5.438 -11.383 1 94.5 166 ILE B CA 1
ATOM 2805 C C . ILE B 1 166 ? 8.914 4.137 -12.148 1 94.5 166 ILE B C 1
ATOM 2807 O O . ILE B 1 166 ? 8.07 3.24 -12.141 1 94.5 166 ILE B O 1
ATOM 2811 N N . THR B 1 167 ? 10.008 4.062 -12.828 1 95.31 167 THR B N 1
ATOM 2812 C CA . THR B 1 167 ? 10.297 2.871 -13.625 1 95.31 167 THR B CA 1
ATOM 2813 C C . THR B 1 167 ? 10.828 1.748 -12.734 1 95.31 167 THR B C 1
ATOM 2815 O O . THR B 1 167 ? 11.289 1.995 -11.617 1 95.31 167 THR B O 1
ATOM 2818 N N . PHE B 1 168 ? 10.734 0.547 -13.25 1 97.19 168 PHE B N 1
ATOM 2819 C CA . PHE B 1 168 ? 11.305 -0.587 -12.539 1 97.19 168 PHE B CA 1
ATOM 2820 C C . PHE B 1 168 ? 12.805 -0.391 -12.328 1 97.19 168 PHE B C 1
ATOM 2822 O O . PHE B 1 168 ? 13.336 -0.722 -11.266 1 97.19 168 PHE B O 1
ATOM 2829 N N . GLU B 1 169 ? 13.508 0.121 -13.352 1 95.5 169 GLU B N 1
ATOM 2830 C CA . GLU B 1 169 ? 14.945 0.364 -13.258 1 95.5 169 GLU B CA 1
ATOM 2831 C C . GLU B 1 169 ? 15.266 1.328 -12.117 1 95.5 169 GLU B C 1
ATOM 2833 O O . GLU B 1 169 ? 16.219 1.112 -11.367 1 95.5 169 GLU B O 1
ATOM 2838 N N . ASP B 1 170 ? 14.461 2.338 -11.992 1 94 170 ASP B N 1
ATOM 2839 C CA . ASP B 1 170 ? 14.609 3.289 -10.898 1 94 170 ASP B CA 1
ATOM 2840 C C . ASP B 1 170 ? 14.539 2.584 -9.547 1 94 170 ASP B C 1
ATOM 2842 O O . ASP B 1 170 ? 15.391 2.797 -8.68 1 94 170 ASP B O 1
ATOM 2846 N N . LEU B 1 171 ? 13.531 1.771 -9.406 1 95.69 171 LEU B N 1
ATOM 2847 C CA . LEU B 1 171 ? 13.32 1.046 -8.156 1 95.69 171 LEU B CA 1
ATOM 2848 C C . LEU B 1 171 ? 14.477 0.099 -7.871 1 95.69 171 LEU B C 1
ATOM 2850 O O . LEU B 1 171 ? 15.062 0.132 -6.785 1 95.69 171 LEU B O 1
ATOM 2854 N N . TYR B 1 172 ? 14.828 -0.675 -8.898 1 96 172 TYR B N 1
ATOM 2855 C CA . TYR B 1 172 ? 15.875 -1.675 -8.711 1 96 172 TYR B CA 1
ATOM 2856 C C . TYR B 1 172 ? 17.188 -1.02 -8.297 1 96 172 TYR B C 1
ATOM 2858 O O . TYR B 1 172 ? 17.875 -1.505 -7.395 1 96 172 TYR B O 1
ATOM 2866 N N . ASN B 1 173 ? 17.516 0.088 -8.852 1 93 173 ASN B N 1
ATOM 2867 C CA . ASN B 1 173 ? 18.797 0.758 -8.609 1 93 173 ASN B CA 1
ATOM 2868 C C . ASN B 1 173 ? 18.812 1.46 -7.258 1 93 173 ASN B C 1
ATOM 2870 O O . ASN B 1 173 ? 19.875 1.853 -6.777 1 93 173 ASN B O 1
ATOM 2874 N N . SER B 1 174 ? 17.672 1.576 -6.648 1 93.56 174 SER B N 1
ATOM 2875 C CA . SER B 1 174 ? 17.594 2.268 -5.367 1 93.56 174 SER B CA 1
ATOM 2876 C C . SER B 1 174 ? 17.891 1.324 -4.207 1 93.56 174 SER B C 1
ATOM 2878 O O . SER B 1 174 ? 18.109 1.769 -3.08 1 93.56 174 SER B O 1
ATOM 2880 N N . PHE B 1 175 ? 17.906 0.025 -4.434 1 94.19 175 PHE B N 1
ATOM 2881 C CA . PHE B 1 175 ? 18.109 -0.952 -3.369 1 94.19 175 PHE B CA 1
ATOM 2882 C C . PHE B 1 175 ? 19.562 -1.423 -3.332 1 94.19 175 PHE B C 1
ATOM 2884 O O . PHE B 1 175 ? 20.234 -1.449 -4.363 1 94.19 175 PHE B O 1
ATOM 2891 N N . LYS B 1 176 ? 19.938 -1.755 -2.154 1 90.31 176 LYS B N 1
ATOM 2892 C CA . LYS B 1 176 ? 21.234 -2.41 -1.937 1 90.31 176 LYS B CA 1
ATOM 2893 C C . LYS B 1 176 ? 21.078 -3.928 -1.894 1 90.31 176 LYS B C 1
ATOM 2895 O O . LYS B 1 176 ? 20.422 -4.465 -0.994 1 90.31 176 LYS B O 1
ATOM 2900 N N . PHE B 1 177 ? 21.562 -4.531 -2.992 1 91.62 177 PHE B N 1
ATOM 2901 C CA . PHE B 1 177 ? 21.516 -5.988 -3.043 1 91.62 177 PHE B CA 1
ATOM 2902 C C . PHE B 1 177 ? 22.844 -6.594 -2.617 1 91.62 177 PHE B C 1
ATOM 2904 O O . PHE B 1 177 ? 23.891 -5.977 -2.789 1 91.62 177 PHE B O 1
#

Radius of gyration: 23.23 Å; Cα contacts (8 Å, |Δi|>4): 349; chains: 2; bounding box: 56×70×37 Å

Sequence (354 aa):
MPKILPNIRENILEEGKKVLTNYGYDCLNIRTLAKNCNIGIGTFYNYFSNKDKLIIEIIRTDWAKALIPFNKIINSPDYTLKYKLKIIYNDIDLFLNNYMTTFLMLVSKGKKCSHNKEILYPVCEAINKTLIYHKNKGDINPSLTCDKLSKILLNNIIFIAKEKDITFEDLYNSFKFMPKILPNIRENILEEGKKVLTNYGYDCLNIRTLAKNCNIGIGTFYNYFSNKDKLIIEIIRTDWAKALIPFNKIINSPDYTLKYKLKIIYNDIDLFLNNYMTTFLMLVSKGKKCSHNKEILYPVCEAINKTLIYHKNKGDINPSLTCDKLSKILLNNIIFIAKEKDITFEDLYNSFKF

InterPro domains:
  IPR001647 DNA-binding HTH domain, TetR-type [PF00440] (12-58)
  IPR001647 DNA-binding HTH domain, TetR-type [PR00455] (12-25)
  IPR001647 DNA-binding HTH domain, TetR-type [PR00455] (33-56)
  IPR001647 DNA-binding HTH domain, TetR-type [PS50977] (6-66)
  IPR009057 Homedomain-like superfamily [SSF46689] (7-73)
  IPR050624 Nucleoid occlusion factor SlmA/HTH-type transcriptional regulator [PTHR43479] (9-161)

Solvent-accessible surface area (backbone atoms only — not comparable to full-atom values): 19471 Å² total; per-residue (Å²): 123,84,78,79,52,78,62,55,63,51,44,50,43,52,54,49,45,50,37,35,58,73,62,27,55,90,63,61,42,67,66,59,50,21,53,75,65,71,43,51,62,70,59,47,49,73,76,34,88,43,72,64,58,46,50,47,49,42,50,36,51,53,49,54,58,67,40,50,71,52,64,70,47,49,81,38,87,86,55,52,69,69,57,55,53,46,52,51,41,52,50,49,36,55,46,42,72,49,35,42,69,42,49,36,45,45,52,30,60,21,84,86,35,71,49,50,55,60,54,44,40,68,59,35,49,51,45,21,52,34,45,46,47,37,37,74,72,62,78,35,69,48,91,52,56,45,66,61,47,20,52,53,50,47,55,48,44,54,48,32,52,71,66,66,82,50,53,68,68,57,57,59,65,33,43,47,84,122,86,79,80,53,76,62,54,63,52,44,48,44,53,53,49,45,50,38,34,58,74,64,26,56,90,64,60,43,66,68,60,51,22,54,75,63,70,45,52,62,70,58,48,48,74,75,33,88,42,72,64,59,46,51,49,49,42,50,37,51,51,50,54,58,66,41,52,71,52,64,69,48,48,82,38,86,87,54,52,70,68,56,55,52,46,52,52,42,53,51,48,37,55,46,41,73,48,36,43,68,42,51,36,45,45,53,30,59,21,84,85,35,71,49,50,55,62,53,46,39,66,58,36,50,52,45,21,52,34,45,46,46,36,38,74,72,64,78,34,69,50,91,53,56,45,67,61,46,19,50,53,49,48,55,48,44,52,47,31,52,71,67,68,81,51,54,70,66,57,56,59,65,34,45,46,84

Secondary structure (DSSP, 8-state):
-----HHHHHHHHHHHHHHH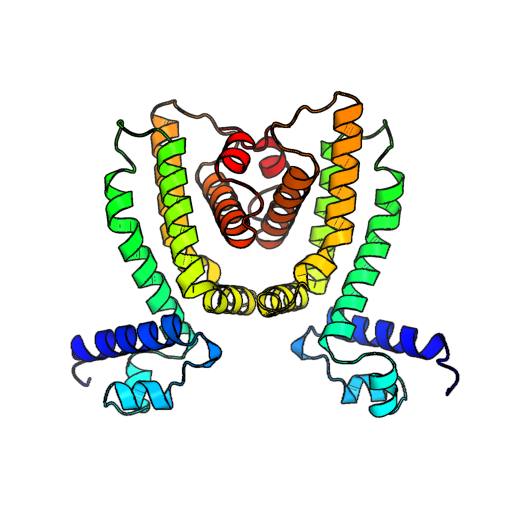HHT-GGG--HHHHHHHTT--HHHHHHH-SSHHHHHHHHHHHHHHHHHHHHHTTTT-TTS-HHHHHHHHHHHHHHHHHHHHHHHHHHHHHTTTSTHHHHHHHHHHHHHHHHHHHHHHHTS---SS-HHHHHHHHHHHHHHHHHH-SS-HHHHHHHB--/-----HHHHHHHHHHHHHHHHHT-GGG--HHHHHHHTT--HHHHHHH-SSHHHHHHHHHHHHHHHHHHHHHTTTT-TTS-HHHHHHHHHHHHHHHHHHHHHHHHHHHHHTTTSTHHHHHHHHHHHHHHHHHHHHHHHTS---SS-HHHHHHHHHHHHHHHHHH-SS-HHHHHHHB--

pLDDT: mean 88.89, std 11.95, range [37.97, 98.0]

Organism: NCBI:txid1533

Nearest PDB structures (foldseek):
  5gpa-assembly1_A  TM=6.923E-01  e=3.454E-05  Halalkalibacterium halodurans C-125
  2gfn-assembly1_A  TM=7.238E-01  e=1.975E-04  Rhodococcus jostii RHA1
  3q0v-assembly1_A  TM=6.643E-01  e=1.727E-03  Mycobacterium tuberculosis
  2o7t-assembly1_A-2  TM=5.734E-01  e=3.847E-03  Corynebacterium glutamicum
  5nz1-assembly2_C  TM=6.452E-01  e=1.658E-02  Mycobacterium tuberculosis H37Rv

Foldseek 3Di:
DPDPPPVLLVLLLVLQLVCCQPPRDVRDDLCVSCVVSVHDSVVVCVRPVDDLRSLLVSLQVVVVVLCVVLVVCLLPPVDDLLRSLVSLLVSLLVSCNRRVRVLVVQVVVCVVPCSVVSNCVVVLVSQLSSVVNCVVVVVADDPDRSSVVSVVSSVVSNVCSVVVPADSVNVVVVDHD/DPDPPPVLLVLLLVLQLVCCQPPRDVRDDLCVSCVVSPHDSVVVCVRPVDSLRSLLVSLQVVVVVLCVVLVVCLLPPVDDLLRSLVSLLVSLLVSCNRRVRVLVVQVVVCVVPCSNVSNCVVVLVSQLSSVVNCVVVVVADDPDRSSVVSVVSSVVSNVCSVVVPADSVNVVVVDHD